Protein AF-A0A3N5HPF0-F1 (afdb_monomer_lite)

Structure (mmCIF, N/CA/C/O backbone):
data_AF-A0A3N5HPF0-F1
#
_entry.id   AF-A0A3N5HPF0-F1
#
loop_
_atom_site.group_PDB
_atom_site.id
_atom_site.type_symbol
_atom_site.label_atom_id
_atom_site.label_alt_id
_atom_site.label_comp_id
_atom_site.label_asym_id
_atom_site.label_entity_id
_atom_site.label_seq_id
_atom_site.pdbx_PDB_ins_code
_atom_site.Cartn_x
_atom_site.Cartn_y
_atom_site.Cartn_z
_atom_site.occupancy
_atom_site.B_iso_or_equiv
_atom_site.auth_seq_id
_atom_site.auth_comp_id
_atom_site.auth_asym_id
_atom_site.auth_atom_id
_atom_site.pdbx_PDB_model_num
ATOM 1 N N . MET A 1 1 ? 45.813 -15.224 -27.078 1.00 43.19 1 MET A N 1
ATOM 2 C CA . MET A 1 1 ? 44.608 -14.383 -27.233 1.00 43.19 1 MET A CA 1
ATOM 3 C C . MET A 1 1 ? 43.464 -15.334 -27.513 1.00 43.19 1 MET A C 1
ATOM 5 O O . MET A 1 1 ? 43.288 -15.748 -28.650 1.00 43.19 1 MET A O 1
ATOM 9 N N . GLU A 1 2 ? 42.802 -15.804 -26.459 1.00 42.19 2 GLU A N 1
ATOM 10 C CA . GLU A 1 2 ? 41.654 -16.699 -26.599 1.00 42.19 2 GLU A CA 1
ATOM 11 C C . GLU A 1 2 ? 40.428 -15.855 -26.936 1.00 42.19 2 GLU A C 1
ATOM 13 O O . GLU A 1 2 ? 40.070 -14.923 -26.217 1.00 42.19 2 GLU A O 1
ATOM 18 N N . ILE A 1 3 ? 39.847 -16.144 -28.094 1.00 49.62 3 ILE A N 1
ATOM 19 C CA . ILE A 1 3 ? 38.633 -15.517 -28.595 1.00 49.62 3 ILE A CA 1
ATOM 20 C C . ILE A 1 3 ? 37.489 -16.095 -27.762 1.00 49.62 3 ILE A C 1
ATOM 22 O O . ILE A 1 3 ? 37.136 -17.263 -27.923 1.00 49.62 3 ILE A O 1
ATOM 26 N N . HIS A 1 4 ? 36.936 -15.300 -26.843 1.00 49.38 4 HIS A N 1
ATOM 27 C CA . HIS A 1 4 ? 35.675 -15.633 -26.187 1.00 49.38 4 HIS A CA 1
ATOM 28 C C . HIS A 1 4 ? 34.595 -15.771 -27.262 1.00 49.38 4 HIS A C 1
ATOM 30 O O . HIS A 1 4 ? 34.206 -14.791 -27.896 1.00 49.38 4 HIS A O 1
ATOM 36 N N . GLN A 1 5 ? 34.141 -17.004 -27.486 1.00 47.69 5 GLN A N 1
ATOM 37 C CA . GLN A 1 5 ? 32.946 -17.262 -28.277 1.00 47.69 5 GLN A CA 1
ATOM 38 C C . GLN A 1 5 ? 31.744 -16.568 -27.613 1.00 47.69 5 GLN A C 1
ATOM 40 O O . GLN A 1 5 ? 31.655 -16.554 -26.379 1.00 47.69 5 GLN A O 1
ATOM 45 N N . PRO A 1 6 ? 30.826 -15.981 -28.399 1.00 50.91 6 PRO A N 1
ATOM 46 C CA . PRO A 1 6 ? 29.605 -15.405 -27.860 1.00 50.91 6 PRO A CA 1
ATOM 47 C C . PRO A 1 6 ? 28.782 -16.523 -27.213 1.00 50.91 6 PRO A C 1
ATOM 49 O O . PRO A 1 6 ? 28.506 -17.538 -27.849 1.00 50.91 6 PRO A O 1
ATOM 52 N N . LYS A 1 7 ? 28.415 -16.345 -25.937 1.00 53.12 7 LYS A N 1
ATOM 53 C CA . LYS A 1 7 ? 27.408 -17.183 -25.278 1.00 53.12 7 LYS A CA 1
ATOM 54 C C . LYS A 1 7 ? 26.161 -17.201 -26.162 1.00 53.12 7 LYS A C 1
ATOM 56 O O . LYS A 1 7 ? 25.615 -16.137 -26.449 1.00 53.12 7 LYS A O 1
ATOM 61 N N . GLU A 1 8 ? 25.741 -18.393 -26.576 1.00 49.00 8 GLU A N 1
ATOM 62 C CA . GLU A 1 8 ? 24.416 -18.630 -27.145 1.00 49.00 8 GLU A CA 1
ATOM 63 C C . GLU A 1 8 ? 23.370 -17.940 -26.258 1.00 49.00 8 GLU A C 1
ATOM 65 O O . GLU A 1 8 ? 23.391 -18.096 -25.031 1.00 49.00 8 GLU A O 1
ATOM 70 N N . LEU A 1 9 ? 22.492 -17.136 -26.869 1.00 50.75 9 LEU A N 1
ATOM 71 C CA . LEU A 1 9 ? 21.313 -16.609 -26.192 1.00 50.75 9 LEU A CA 1
ATOM 72 C C . LEU A 1 9 ? 20.486 -17.811 -25.727 1.00 50.75 9 LEU A C 1
ATOM 74 O O . LEU A 1 9 ? 19.841 -18.471 -26.537 1.00 50.75 9 LEU A O 1
ATOM 78 N N . GLN A 1 10 ? 20.524 -18.102 -24.428 1.00 52.28 10 GLN A N 1
ATOM 79 C CA . GLN A 1 10 ? 19.520 -18.952 -23.804 1.00 52.28 10 GLN A CA 1
ATOM 80 C C . GLN A 1 10 ? 18.159 -18.306 -24.062 1.00 52.28 10 GLN A C 1
ATOM 82 O O . GLN A 1 10 ? 17.967 -17.130 -23.740 1.00 52.28 10 GLN A O 1
ATOM 87 N N . GLU A 1 11 ? 17.242 -19.056 -24.678 1.00 54.91 11 GLU A N 1
ATOM 88 C CA . GLU A 1 11 ? 15.848 -18.640 -24.806 1.00 54.91 11 GLU A CA 1
ATOM 89 C C . GLU A 1 11 ? 15.331 -18.207 -23.425 1.00 54.91 11 GLU A C 1
ATOM 91 O O . GLU A 1 11 ? 15.650 -18.864 -22.426 1.00 54.91 11 GLU A O 1
ATOM 96 N N . PRO A 1 12 ? 14.584 -17.092 -23.328 1.00 54.34 12 PRO A N 1
ATOM 97 C CA . PRO A 1 12 ? 14.079 -16.625 -22.050 1.00 54.34 12 PRO A CA 1
ATOM 98 C C . PRO A 1 12 ? 13.242 -17.737 -21.425 1.00 54.34 12 PRO A C 1
ATOM 100 O O . PRO A 1 12 ? 12.266 -18.206 -22.007 1.00 54.34 12 PRO A O 1
ATOM 103 N N . ASP A 1 13 ? 13.682 -18.158 -20.244 1.00 61.75 13 ASP A N 1
ATOM 104 C CA . ASP A 1 13 ? 13.203 -19.298 -19.474 1.00 61.75 13 ASP A CA 1
ATOM 105 C C . ASP A 1 13 ? 11.675 -19.217 -19.280 1.00 61.75 13 ASP A C 1
ATOM 107 O O . ASP A 1 13 ? 11.166 -18.540 -18.378 1.00 61.75 13 ASP A O 1
ATOM 111 N N . SER A 1 14 ? 10.924 -19.826 -20.207 1.00 66.50 14 SER A N 1
ATOM 112 C CA . SER A 1 14 ? 9.468 -19.649 -20.337 1.00 66.50 14 SER A CA 1
ATOM 113 C C . SER A 1 14 ? 8.704 -20.077 -19.079 1.00 66.50 14 SER A C 1
ATOM 115 O O . SER A 1 14 ? 7.623 -19.555 -18.784 1.00 66.50 14 SER A O 1
ATOM 117 N N . ASP A 1 15 ? 9.312 -20.956 -18.285 1.00 75.56 15 ASP A N 1
ATOM 118 C CA . ASP A 1 15 ? 8.788 -21.435 -17.014 1.00 75.56 15 ASP A CA 1
ATOM 119 C C . ASP A 1 15 ? 8.863 -20.365 -15.911 1.00 75.56 15 ASP A C 1
ATOM 121 O O . ASP A 1 15 ? 7.925 -20.232 -15.121 1.00 75.56 15 ASP A O 1
ATOM 125 N N . ASN A 1 16 ? 9.888 -19.503 -15.908 1.00 78.00 16 ASN A N 1
ATOM 126 C CA . ASN A 1 16 ? 9.996 -18.400 -14.943 1.00 78.00 16 ASN A CA 1
ATOM 127 C C . ASN A 1 16 ? 8.968 -17.296 -15.197 1.00 78.00 16 ASN A C 1
ATOM 129 O O . ASN A 1 16 ? 8.531 -16.619 -14.263 1.00 78.00 16 ASN A O 1
ATOM 133 N N . LYS A 1 17 ? 8.584 -17.076 -16.458 1.00 80.00 17 LYS A N 1
ATOM 134 C CA . LYS A 1 17 ? 7.505 -16.140 -16.796 1.00 80.00 17 LYS A CA 1
ATOM 135 C C . LYS A 1 17 ? 6.162 -16.669 -16.290 1.00 80.00 17 LYS A C 1
ATOM 137 O O . LYS A 1 17 ? 5.509 -16.015 -15.484 1.00 80.00 17 LYS A O 1
ATOM 142 N N . ARG A 1 18 ? 5.841 -17.923 -16.627 1.00 83.00 18 ARG A N 1
ATOM 143 C CA . ARG A 1 18 ? 4.626 -18.610 -16.155 1.00 83.00 18 ARG A CA 1
ATOM 144 C C . ARG A 1 18 ? 4.513 -18.642 -14.632 1.00 83.00 18 ARG A C 1
ATOM 146 O O . ARG A 1 18 ? 3.421 -18.465 -14.100 1.00 83.00 18 ARG A O 1
ATOM 153 N N . GLY A 1 19 ? 5.625 -18.857 -13.926 1.00 85.38 19 GLY A N 1
ATOM 154 C CA . GLY A 1 19 ? 5.653 -18.838 -12.462 1.00 85.38 19 GLY A CA 1
ATOM 155 C C . GLY A 1 19 ? 5.288 -17.472 -11.871 1.00 85.38 19 GLY A C 1
ATOM 156 O O . GLY A 1 19 ? 4.516 -17.403 -10.913 1.00 85.38 19 GLY A O 1
ATOM 157 N N . ARG A 1 20 ? 5.791 -16.382 -12.464 1.00 84.38 20 ARG A N 1
ATOM 158 C CA . ARG A 1 20 ? 5.486 -15.005 -12.041 1.00 84.38 20 ARG A CA 1
ATOM 159 C C . ARG A 1 20 ? 4.037 -14.625 -12.337 1.00 84.38 20 ARG A C 1
ATOM 161 O O . ARG A 1 20 ? 3.345 -14.182 -11.422 1.00 84.38 20 ARG A O 1
ATOM 168 N N . ASP A 1 21 ? 3.565 -14.900 -13.552 1.00 86.62 21 ASP A N 1
ATOM 169 C CA . ASP A 1 21 ? 2.166 -14.704 -13.959 1.00 86.62 21 ASP A CA 1
ATOM 170 C C . ASP A 1 21 ? 1.199 -15.422 -13.009 1.00 86.62 21 ASP A C 1
ATOM 172 O O . ASP A 1 21 ? 0.196 -14.867 -12.547 1.00 86.62 21 ASP A O 1
ATOM 176 N N . LEU A 1 22 ? 1.522 -16.676 -12.672 1.00 90.62 22 LEU A N 1
ATOM 177 C CA . LEU A 1 22 ? 0.742 -17.473 -11.737 1.00 90.62 22 LEU A CA 1
ATOM 178 C C . LEU A 1 22 ? 0.714 -16.829 -10.349 1.00 90.62 22 LEU A C 1
ATOM 180 O O . LEU A 1 22 ? -0.363 -16.724 -9.759 1.00 90.62 22 LEU A O 1
ATOM 184 N N . PHE A 1 23 ? 1.867 -16.395 -9.835 1.00 91.19 23 PHE A N 1
ATOM 185 C CA . PHE A 1 23 ? 1.972 -15.765 -8.522 1.00 91.19 23 PHE A CA 1
ATOM 186 C C . PHE A 1 23 ? 1.137 -14.484 -8.442 1.00 91.19 23 PHE A C 1
ATOM 188 O O . PHE A 1 23 ? 0.269 -14.373 -7.574 1.00 91.19 23 PHE A O 1
ATOM 195 N N . VAL A 1 24 ? 1.323 -13.558 -9.387 1.00 93.69 24 VAL A N 1
ATOM 196 C CA . VAL A 1 24 ? 0.566 -12.298 -9.433 1.00 93.69 24 VAL A CA 1
ATOM 197 C C . VAL A 1 24 ? -0.931 -12.575 -9.573 1.00 93.69 24 VAL A C 1
ATOM 199 O O . VAL A 1 24 ? -1.747 -12.013 -8.841 1.00 93.69 24 VAL A O 1
ATOM 202 N N . GLY A 1 25 ? -1.307 -13.523 -10.437 1.00 94.56 25 GLY A N 1
ATOM 203 C CA . GLY A 1 25 ? -2.697 -13.934 -10.605 1.00 94.56 25 GLY A CA 1
ATOM 204 C C . GLY A 1 25 ? -3.323 -14.520 -9.335 1.00 94.56 25 GLY A C 1
ATOM 205 O O . GLY A 1 25 ? -4.495 -14.261 -9.058 1.00 94.56 25 GLY A O 1
ATOM 206 N N . ILE A 1 26 ? -2.575 -15.302 -8.548 1.00 96.06 26 ILE A N 1
ATOM 207 C CA . ILE A 1 26 ? -3.047 -15.830 -7.258 1.00 96.06 26 ILE A CA 1
ATOM 208 C C . ILE A 1 26 ? -3.264 -14.689 -6.265 1.00 96.06 26 ILE A C 1
ATOM 210 O O . ILE A 1 26 ? -4.322 -14.651 -5.638 1.00 96.06 26 ILE A O 1
ATOM 214 N N . VAL A 1 27 ? -2.315 -13.757 -6.155 1.00 95.75 27 VAL A N 1
ATOM 215 C CA . VAL A 1 27 ? -2.398 -12.621 -5.223 1.00 95.75 27 VAL A CA 1
ATOM 216 C C . VAL A 1 27 ? -3.622 -11.756 -5.520 1.00 95.75 27 VAL A C 1
ATOM 218 O O . VAL A 1 27 ? -4.415 -11.502 -4.615 1.00 95.75 27 VAL A O 1
ATOM 221 N N . ILE A 1 28 ? -3.843 -11.386 -6.787 1.00 97.38 28 ILE A N 1
ATOM 222 C CA . ILE A 1 28 ? -5.013 -10.587 -7.191 1.00 97.38 28 ILE A CA 1
ATOM 223 C C . ILE A 1 28 ? -6.312 -11.319 -6.847 1.00 97.38 28 ILE A C 1
ATOM 225 O O . ILE A 1 28 ? -7.206 -10.749 -6.222 1.00 97.38 28 ILE A O 1
ATOM 229 N N . ARG A 1 29 ? -6.426 -12.602 -7.221 1.00 97.69 29 ARG A N 1
ATOM 230 C CA . ARG A 1 29 ? -7.636 -13.390 -6.938 1.00 97.69 29 ARG A CA 1
ATOM 231 C C . ARG A 1 29 ? -7.893 -13.523 -5.442 1.00 97.69 29 ARG A C 1
ATOM 233 O O . ARG A 1 29 ? -9.044 -13.400 -5.024 1.00 97.69 29 ARG A O 1
ATOM 240 N N . ALA A 1 30 ? -6.853 -13.773 -4.651 1.00 97.31 30 ALA A N 1
ATOM 241 C CA . ALA A 1 30 ? -6.961 -13.889 -3.204 1.00 97.31 30 ALA A CA 1
ATOM 242 C C . ALA A 1 30 ? -7.421 -12.565 -2.585 1.00 97.31 30 ALA A C 1
ATOM 244 O O . ALA A 1 30 ? -8.409 -12.561 -1.854 1.00 97.31 30 ALA A O 1
ATOM 245 N N . ALA A 1 31 ? -6.784 -11.447 -2.942 1.00 97.31 31 ALA A N 1
ATOM 246 C CA . ALA A 1 31 ? -7.127 -10.135 -2.407 1.00 97.31 31 ALA A CA 1
ATOM 247 C C . ALA A 1 31 ? -8.572 -9.732 -2.742 1.00 97.31 31 ALA A C 1
ATOM 249 O O . ALA A 1 31 ? -9.336 -9.394 -1.840 1.00 97.31 31 ALA A O 1
ATOM 250 N N . VAL A 1 32 ? -8.997 -9.888 -4.002 1.00 97.44 32 VAL A N 1
ATOM 251 C CA . VAL A 1 32 ? -10.383 -9.608 -4.426 1.00 97.44 32 VAL A CA 1
ATOM 252 C C . VAL A 1 32 ? -11.390 -10.516 -3.715 1.00 97.44 32 VAL A C 1
ATOM 254 O O . VAL A 1 32 ? -12.483 -10.080 -3.354 1.00 97.44 32 VAL A O 1
ATOM 257 N N . THR A 1 33 ? -11.055 -11.792 -3.514 1.00 98.00 33 THR A N 1
ATOM 258 C CA . THR A 1 33 ? -11.943 -12.731 -2.808 1.00 98.00 33 THR A CA 1
ATOM 259 C C . THR A 1 33 ? -12.089 -12.350 -1.337 1.00 98.00 33 THR A C 1
ATOM 261 O O . THR A 1 33 ? -13.201 -12.377 -0.814 1.00 98.00 33 THR A O 1
ATOM 264 N N . LEU A 1 34 ? -10.993 -11.953 -0.685 1.00 97.50 34 LEU A N 1
ATOM 265 C CA . LEU A 1 34 ? -11.006 -11.487 0.699 1.00 97.50 34 LEU A CA 1
ATOM 266 C C . LEU A 1 34 ? -11.771 -10.168 0.847 1.00 97.50 34 LEU A C 1
ATOM 268 O O . LEU A 1 34 ? -12.594 -10.068 1.750 1.00 97.50 34 LEU A O 1
ATOM 272 N N . GLN A 1 35 ? -11.590 -9.204 -0.062 1.00 97.06 35 GLN A N 1
ATOM 273 C CA . GLN A 1 35 ? -12.351 -7.947 -0.051 1.00 97.06 35 GLN A CA 1
ATOM 274 C C . GLN A 1 35 ? -13.858 -8.202 -0.138 1.00 97.06 35 GLN A C 1
ATOM 276 O O . GLN A 1 35 ? -14.620 -7.638 0.638 1.00 97.06 35 GLN A O 1
ATOM 281 N N . LYS A 1 36 ? -14.292 -9.118 -1.015 1.00 96.88 36 LYS A N 1
ATOM 282 C CA . LYS A 1 36 ? -15.709 -9.509 -1.140 1.00 96.88 36 LYS A CA 1
ATOM 283 C C . LYS A 1 36 ? -16.283 -10.179 0.110 1.00 96.88 36 LYS A C 1
ATOM 285 O O . LYS A 1 36 ? -17.500 -10.214 0.262 1.00 96.88 36 LYS A O 1
ATOM 290 N N . ALA A 1 37 ? -15.435 -10.756 0.959 1.00 97.38 37 ALA A N 1
ATOM 291 C CA . ALA A 1 37 ? -15.853 -11.376 2.211 1.00 97.38 37 ALA A CA 1
ATOM 292 C C . ALA A 1 37 ? -15.981 -10.363 3.362 1.00 97.38 37 ALA A C 1
ATOM 294 O O . ALA A 1 37 ? -16.583 -10.689 4.387 1.00 97.38 37 ALA A O 1
ATOM 295 N N . LEU A 1 38 ? -15.423 -9.157 3.217 1.00 96.56 38 LEU A N 1
ATOM 296 C CA . LEU A 1 38 ? -15.531 -8.102 4.220 1.00 96.56 38 LEU A CA 1
ATOM 297 C C . LEU A 1 38 ? -16.900 -7.403 4.127 1.00 96.56 38 LEU A C 1
ATOM 299 O O . LEU A 1 38 ? -17.437 -7.237 3.033 1.00 96.56 38 LEU A O 1
ATOM 303 N N . PRO A 1 39 ? -17.472 -6.946 5.256 1.00 95.31 39 PRO A N 1
ATOM 304 C CA . PRO A 1 39 ? -18.755 -6.241 5.291 1.00 95.31 39 PRO A CA 1
ATOM 305 C C . PRO A 1 39 ? -18.639 -4.767 4.851 1.00 95.31 39 PRO A C 1
ATOM 307 O O . PRO A 1 39 ? -19.291 -3.902 5.425 1.00 95.31 39 PRO A O 1
ATOM 310 N N . ILE A 1 40 ? -17.803 -4.469 3.856 1.00 95.31 40 ILE A N 1
ATOM 311 C CA . ILE A 1 40 ? -17.538 -3.122 3.339 1.00 95.31 40 ILE A CA 1
ATOM 312 C C . ILE A 1 40 ? -17.528 -3.158 1.808 1.00 95.31 40 ILE A C 1
ATOM 314 O O . ILE A 1 40 ? -17.156 -4.162 1.202 1.00 95.31 40 ILE A O 1
ATOM 318 N N . ASN A 1 41 ? -17.971 -2.075 1.178 1.00 94.25 41 ASN A N 1
ATOM 319 C CA . ASN A 1 41 ? -17.938 -1.917 -0.274 1.00 94.25 41 ASN A CA 1
ATOM 320 C C . ASN A 1 41 ? -17.100 -0.691 -0.659 1.00 94.25 41 ASN A C 1
ATOM 322 O O . ASN A 1 41 ? -16.823 0.165 0.177 1.00 94.25 41 ASN A O 1
ATOM 326 N N . GLU A 1 42 ? -16.726 -0.599 -1.933 1.00 94.44 42 GLU A N 1
ATOM 327 C CA . GLU A 1 42 ? -15.890 0.494 -2.447 1.00 94.44 42 GLU A CA 1
ATOM 328 C C . GLU A 1 42 ? -16.488 1.879 -2.151 1.00 94.44 42 GLU A C 1
ATOM 330 O O . GLU A 1 42 ? -15.799 2.782 -1.688 1.00 94.44 42 GLU A O 1
ATOM 335 N N . GLU A 1 43 ? -17.800 2.039 -2.342 1.00 93.31 43 GLU A N 1
ATOM 336 C CA . GLU A 1 43 ? -18.487 3.311 -2.101 1.00 93.31 43 GLU A CA 1
ATOM 337 C C . GLU A 1 43 ? -18.415 3.746 -0.628 1.00 93.31 43 GLU A C 1
ATOM 339 O O . GLU A 1 43 ? -18.175 4.918 -0.336 1.00 93.31 43 GLU A O 1
ATOM 344 N N . THR A 1 44 ? -18.590 2.811 0.313 1.00 91.25 44 THR A N 1
ATOM 345 C CA . THR A 1 44 ? -18.472 3.103 1.752 1.00 91.25 44 THR A CA 1
ATOM 346 C C . THR A 1 44 ? -17.032 3.326 2.178 1.00 91.25 44 THR A C 1
ATOM 348 O O . THR A 1 44 ? -16.798 4.193 3.017 1.00 91.25 44 THR A O 1
ATOM 351 N N . PHE A 1 45 ? -16.080 2.601 1.589 1.00 93.25 45 PHE A N 1
ATOM 352 C CA . PHE A 1 45 ? -14.656 2.793 1.849 1.00 93.25 45 PHE A CA 1
ATOM 353 C C . PHE A 1 45 ? -14.184 4.194 1.436 1.00 93.25 45 PHE A C 1
ATOM 355 O O . PHE A 1 45 ? -13.483 4.852 2.196 1.00 93.25 45 PHE A O 1
ATOM 362 N N . LEU A 1 46 ? -14.624 4.691 0.276 1.00 91.50 46 LEU A N 1
ATOM 363 C CA . LEU A 1 46 ? -14.264 6.029 -0.209 1.00 91.50 46 LEU A CA 1
ATOM 364 C C . LEU A 1 46 ? -15.042 7.160 0.483 1.00 91.50 46 LEU A C 1
ATOM 366 O O . LEU A 1 46 ? -14.554 8.286 0.572 1.00 91.50 46 LEU A O 1
ATOM 370 N N . GLY A 1 47 ? -16.271 6.887 0.930 1.00 85.50 47 GLY A N 1
ATOM 371 C CA . GLY A 1 47 ? -17.181 7.907 1.455 1.00 85.50 47 GLY A CA 1
ATOM 372 C C . GLY A 1 47 ? -17.049 8.206 2.950 1.00 85.50 47 GLY A C 1
ATOM 373 O O . GLY A 1 47 ? -17.546 9.239 3.400 1.00 85.50 47 GLY A O 1
ATOM 374 N N . VAL A 1 48 ? -16.426 7.324 3.737 1.00 85.62 48 VAL A N 1
ATOM 375 C CA . VAL A 1 48 ? -16.399 7.421 5.206 1.00 85.62 48 VAL A CA 1
ATOM 376 C C . VAL A 1 48 ? -14.965 7.319 5.717 1.00 85.62 48 VAL A C 1
ATOM 378 O O . VAL A 1 48 ? -14.232 6.421 5.327 1.00 85.62 48 VAL A O 1
ATOM 381 N N . SER A 1 49 ? -14.573 8.206 6.640 1.00 81.44 49 SER A N 1
ATOM 382 C CA . SER A 1 49 ? -13.291 8.069 7.348 1.00 81.44 49 SER A CA 1
ATOM 383 C C . SER A 1 49 ? -13.245 6.745 8.112 1.00 81.44 49 SER A C 1
ATOM 385 O O . SER A 1 49 ? -14.193 6.409 8.824 1.00 81.44 49 SER A O 1
ATOM 387 N N . GLY A 1 50 ? -12.118 6.034 8.050 1.00 76.88 50 GLY A N 1
ATOM 388 C CA . GLY A 1 50 ? -11.943 4.760 8.752 1.00 76.88 50 GLY A CA 1
ATOM 389 C C . GLY A 1 50 ? -12.209 4.819 10.259 1.00 76.88 50 GLY A C 1
ATOM 390 O O . GLY A 1 50 ? -12.734 3.862 10.834 1.00 76.88 50 GLY A O 1
ATOM 391 N N . SER A 1 51 ? -11.930 5.964 10.892 1.00 77.12 51 SER A N 1
ATOM 392 C CA . SER A 1 51 ? -12.223 6.212 12.311 1.00 77.12 51 SER A CA 1
ATOM 393 C C . SER A 1 51 ? -13.726 6.299 12.617 1.00 77.12 51 SER A C 1
ATOM 395 O O . SER A 1 51 ? -14.154 5.937 13.713 1.00 77.12 51 SER A O 1
ATOM 397 N N . GLY A 1 52 ? -14.530 6.745 11.648 1.00 80.06 52 GLY A N 1
ATOM 398 C CA . GLY A 1 52 ? -15.982 6.898 11.759 1.00 80.06 52 GLY A CA 1
ATOM 399 C C . GLY A 1 52 ? -16.778 5.666 11.325 1.00 80.06 52 GLY A C 1
ATOM 400 O O . GLY A 1 52 ? -18.000 5.642 11.481 1.00 80.06 52 GLY A O 1
ATOM 401 N N . TYR A 1 53 ? -16.117 4.642 10.780 1.00 88.69 53 TYR A N 1
ATOM 402 C CA . TYR A 1 53 ? -16.786 3.433 10.315 1.00 88.69 53 TYR A CA 1
ATOM 403 C C . TYR A 1 53 ? -17.151 2.493 11.479 1.00 88.69 53 TYR A C 1
ATOM 405 O O . TYR A 1 53 ? -16.421 2.368 12.465 1.00 88.69 53 TYR A O 1
ATOM 413 N N . TYR A 1 54 ? -18.299 1.813 11.374 1.00 89.38 54 TYR A N 1
ATOM 414 C CA . TYR A 1 54 ? -18.786 0.931 12.440 1.00 89.38 54 TYR A CA 1
ATOM 415 C C . TYR A 1 54 ? -17.834 -0.250 12.688 1.00 89.38 54 TYR A C 1
ATOM 417 O O . TYR A 1 54 ? -17.513 -0.536 13.841 1.00 89.38 54 TYR A O 1
ATOM 425 N N . ASP A 1 55 ? -17.340 -0.886 11.623 1.00 94.25 55 ASP A N 1
ATOM 426 C CA . ASP A 1 55 ? -16.372 -1.989 11.685 1.00 94.25 55 ASP A CA 1
ATOM 427 C C . ASP A 1 55 ? -14.990 -1.528 11.199 1.00 94.25 55 ASP A C 1
ATOM 429 O O . ASP A 1 55 ? -14.570 -1.773 10.066 1.00 94.25 55 ASP A O 1
ATOM 433 N N . SER A 1 56 ? -14.285 -0.793 12.055 1.00 94.50 56 SER A N 1
ATOM 434 C CA . SER A 1 56 ? -12.979 -0.208 11.736 1.00 94.50 56 SER A CA 1
ATOM 435 C C . SER A 1 56 ? -11.913 -1.258 11.423 1.00 94.50 56 SER A C 1
ATOM 437 O O . SER A 1 56 ? -10.995 -0.982 10.655 1.00 94.50 56 SER A O 1
ATOM 439 N N . ARG A 1 57 ? -12.057 -2.483 11.945 1.00 95.44 57 ARG A N 1
ATOM 440 C CA . ARG A 1 57 ? -11.225 -3.622 11.543 1.00 95.44 57 ARG A CA 1
ATOM 441 C C . ARG A 1 57 ? -11.442 -3.981 10.076 1.00 95.44 57 ARG A C 1
ATOM 443 O O . ARG A 1 57 ? -10.466 -4.124 9.344 1.00 95.44 57 ARG A O 1
ATOM 450 N N . ALA A 1 58 ? -12.693 -4.150 9.643 1.00 96.12 58 ALA A N 1
ATOM 451 C CA . ALA A 1 58 ? -12.993 -4.444 8.243 1.00 96.12 58 ALA A CA 1
ATOM 452 C C . ALA A 1 58 ? -12.499 -3.324 7.319 1.00 96.12 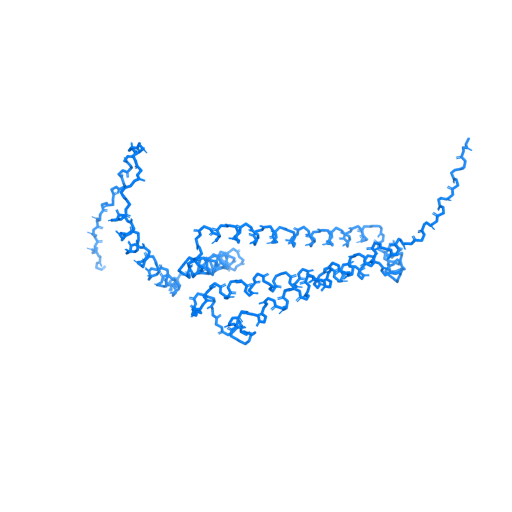58 ALA A C 1
ATOM 454 O O . ALA A 1 58 ? -11.926 -3.616 6.272 1.00 96.12 58 ALA A O 1
ATOM 455 N N . TYR A 1 59 ? -12.646 -2.065 7.741 1.00 96.56 59 TYR A N 1
ATOM 456 C CA . TYR A 1 59 ? -12.115 -0.911 7.016 1.00 96.56 59 TYR A CA 1
ATOM 457 C C . TYR A 1 59 ? -10.588 -0.980 6.857 1.00 96.56 59 TYR A C 1
ATOM 459 O O . TYR A 1 59 ? -10.076 -0.862 5.745 1.00 96.56 59 TYR A O 1
ATOM 467 N N . TYR A 1 60 ? -9.857 -1.221 7.952 1.00 96.69 60 TYR A N 1
ATOM 468 C CA . TYR A 1 60 ? -8.399 -1.348 7.917 1.00 96.69 60 TYR A CA 1
ATOM 469 C C . TYR A 1 60 ? -7.953 -2.495 6.998 1.00 96.69 60 TYR A C 1
ATOM 471 O O 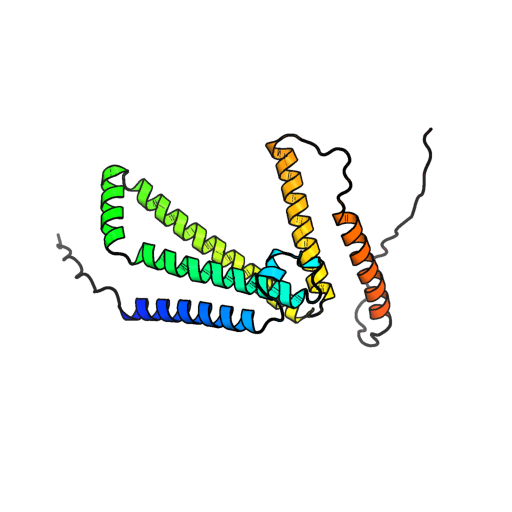. TYR A 1 60 ? -7.122 -2.294 6.115 1.00 96.69 60 TYR A O 1
ATOM 479 N N . LEU A 1 61 ? -8.555 -3.681 7.144 1.00 97.12 61 LEU A N 1
ATOM 480 C CA . LEU A 1 61 ? -8.235 -4.839 6.306 1.00 97.12 61 LEU A CA 1
ATOM 481 C C . LEU A 1 61 ? -8.539 -4.593 4.826 1.00 97.12 61 LEU A C 1
ATOM 483 O O . LEU A 1 61 ? -7.782 -5.047 3.972 1.00 97.12 61 LEU A O 1
ATOM 487 N N . TYR A 1 62 ? -9.609 -3.864 4.507 1.00 97.56 62 TYR A N 1
ATOM 488 C CA . TYR A 1 62 ? -9.901 -3.480 3.129 1.00 97.56 62 TYR A CA 1
ATOM 489 C C . TYR A 1 62 ? -8.782 -2.614 2.541 1.00 97.56 62 TYR A C 1
ATOM 491 O O . TYR A 1 62 ? -8.313 -2.900 1.440 1.00 97.56 62 TYR A O 1
ATOM 499 N N . GLY A 1 63 ? -8.296 -1.629 3.307 1.00 96.50 63 GLY A N 1
ATOM 500 C CA . GLY A 1 63 ? -7.154 -0.795 2.926 1.00 96.50 63 GLY A CA 1
ATOM 501 C C . GLY A 1 63 ? -5.863 -1.597 2.730 1.00 96.50 63 GLY A C 1
ATOM 502 O O . GLY A 1 63 ? -5.169 -1.407 1.736 1.00 96.50 63 GLY A O 1
ATOM 503 N N . VAL A 1 64 ? -5.574 -2.561 3.612 1.00 97.56 64 VAL A N 1
ATOM 504 C CA . VAL A 1 64 ? -4.431 -3.481 3.446 1.00 97.56 64 VAL A CA 1
ATOM 505 C C . VAL A 1 64 ? -4.537 -4.258 2.128 1.00 97.56 64 VAL A C 1
ATOM 507 O O . VAL A 1 64 ? -3.559 -4.375 1.391 1.00 97.56 64 VAL A O 1
ATOM 510 N N . LEU A 1 65 ? -5.722 -4.787 1.809 1.00 98.12 65 LEU A N 1
ATOM 511 C CA . LEU A 1 65 ? -5.947 -5.541 0.572 1.00 98.12 65 LEU A CA 1
ATOM 512 C C . LEU A 1 65 ? -5.829 -4.657 -0.678 1.00 98.12 65 LEU A C 1
ATOM 514 O O . LEU A 1 65 ? -5.338 -5.132 -1.702 1.00 98.12 65 LEU A O 1
ATOM 518 N N . ASP A 1 66 ? -6.221 -3.385 -0.591 1.00 97.38 66 ASP A N 1
ATOM 519 C CA . ASP A 1 66 ? -6.036 -2.409 -1.668 1.00 97.38 66 ASP A CA 1
ATOM 520 C C . ASP A 1 66 ? -4.543 -2.147 -1.942 1.00 97.38 66 ASP A C 1
ATOM 522 O O . ASP A 1 66 ? -4.103 -2.134 -3.090 1.00 97.38 66 ASP A O 1
ATOM 526 N N . GLU A 1 67 ? -3.713 -2.062 -0.900 1.00 97.75 67 GLU A N 1
ATOM 527 C CA . GLU A 1 67 ? -2.256 -1.952 -1.056 1.00 97.75 67 GLU A CA 1
ATOM 528 C C . GLU A 1 67 ? -1.613 -3.201 -1.672 1.00 97.75 67 GLU A C 1
ATOM 530 O O . GLU A 1 67 ? -0.720 -3.099 -2.519 1.00 97.75 67 GLU A O 1
ATOM 535 N N . VAL A 1 68 ? -2.113 -4.390 -1.328 1.00 97.62 68 VAL A N 1
ATOM 536 C CA . VAL A 1 68 ? -1.693 -5.641 -1.978 1.00 97.62 68 VAL A CA 1
ATOM 537 C C . VAL A 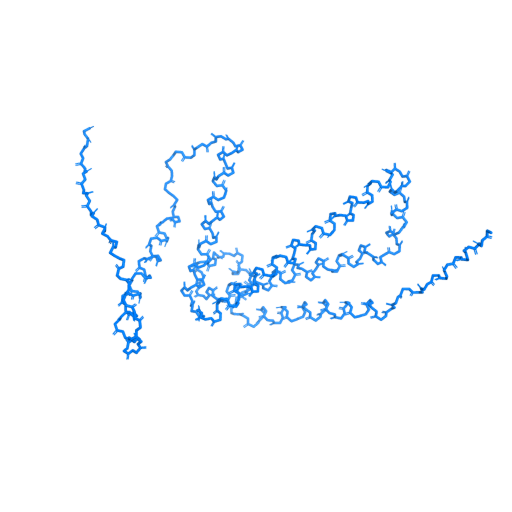1 68 ? -2.069 -5.643 -3.465 1.00 97.62 68 VAL A C 1
ATOM 539 O O . VAL A 1 68 ? -1.267 -6.066 -4.301 1.00 97.62 68 VAL A O 1
ATOM 542 N N . LEU A 1 69 ? -3.255 -5.141 -3.826 1.00 97.31 69 LEU A N 1
ATOM 543 C CA . LEU A 1 69 ? -3.683 -5.015 -5.224 1.00 97.31 69 LEU A CA 1
ATOM 544 C C . LEU A 1 69 ? -2.871 -3.969 -5.998 1.00 97.31 69 LEU A C 1
ATOM 546 O O . LEU A 1 69 ? -2.495 -4.223 -7.147 1.00 97.31 69 LEU A O 1
ATOM 550 N N . LYS A 1 70 ? -2.538 -2.829 -5.383 1.00 97.00 70 LYS A N 1
ATOM 551 C CA . LYS A 1 70 ? -1.630 -1.824 -5.964 1.00 97.00 70 LYS A CA 1
ATOM 552 C C . LYS A 1 70 ? -0.266 -2.426 -6.283 1.00 97.00 70 LYS A C 1
ATOM 554 O O . LYS A 1 70 ? 0.239 -2.229 -7.385 1.00 97.00 70 LYS A O 1
ATOM 559 N N . LEU A 1 71 ? 0.305 -3.227 -5.381 1.00 96.50 71 LEU A N 1
ATOM 560 C CA . LEU A 1 71 ? 1.550 -3.930 -5.686 1.00 96.50 71 LEU A CA 1
ATOM 561 C C . LEU A 1 71 ? 1.366 -4.948 -6.812 1.00 96.50 71 LEU A C 1
ATOM 563 O O . LEU A 1 71 ? 2.171 -4.987 -7.736 1.00 96.50 71 LEU A O 1
ATOM 567 N N . ALA A 1 72 ? 0.323 -5.775 -6.760 1.00 95.94 72 ALA A N 1
ATOM 568 C CA . ALA A 1 72 ? 0.119 -6.799 -7.778 1.00 95.94 72 ALA A CA 1
ATOM 569 C C . ALA A 1 72 ? -0.038 -6.187 -9.183 1.00 95.94 72 ALA A C 1
ATOM 571 O O . ALA A 1 72 ? 0.535 -6.688 -10.149 1.00 95.94 72 ALA A O 1
ATOM 572 N N . THR A 1 73 ? -0.749 -5.064 -9.297 1.00 95.12 73 THR A N 1
ATOM 573 C CA . THR A 1 73 ? -0.861 -4.312 -10.556 1.00 95.12 73 THR A CA 1
ATOM 574 C C . THR A 1 73 ? 0.455 -3.645 -10.962 1.00 95.12 73 THR A C 1
ATOM 576 O O . THR A 1 73 ? 0.802 -3.670 -12.145 1.00 95.12 73 THR A O 1
ATOM 579 N N . ALA A 1 74 ? 1.240 -3.128 -10.011 1.00 94.94 74 ALA A N 1
ATOM 580 C CA . ALA A 1 74 ? 2.586 -2.627 -10.283 1.00 94.94 74 ALA A CA 1
ATOM 581 C C . ALA A 1 74 ? 3.512 -3.736 -10.811 1.00 94.94 74 ALA A C 1
ATOM 583 O O . ALA A 1 74 ? 4.222 -3.517 -11.789 1.00 94.94 74 ALA A O 1
ATOM 584 N N . MET A 1 75 ? 3.437 -4.951 -10.259 1.00 93.31 75 MET A N 1
ATOM 585 C CA . MET A 1 75 ? 4.213 -6.105 -10.723 1.00 93.31 75 MET A CA 1
ATOM 586 C C . MET A 1 75 ? 3.897 -6.484 -12.173 1.00 93.31 75 MET A C 1
ATOM 588 O O . MET A 1 75 ? 4.831 -6.754 -12.925 1.00 93.31 75 MET A O 1
ATOM 592 N N . LEU A 1 76 ? 2.624 -6.442 -12.592 1.00 92.00 76 LEU A N 1
ATOM 593 C CA . LEU A 1 76 ? 2.251 -6.646 -14.002 1.00 92.00 76 LEU A CA 1
ATOM 594 C C . LEU A 1 76 ? 2.914 -5.604 -14.912 1.00 92.00 76 LEU A C 1
ATOM 596 O O . LEU A 1 76 ? 3.421 -5.930 -15.984 1.00 92.00 76 LEU A O 1
ATOM 600 N N . ARG A 1 77 ? 2.951 -4.341 -14.472 1.00 91.50 77 ARG A N 1
ATOM 601 C CA . ARG A 1 77 ? 3.610 -3.264 -15.218 1.00 91.50 77 ARG A CA 1
ATOM 602 C C . ARG A 1 77 ? 5.126 -3.447 -15.264 1.00 91.50 77 ARG A C 1
ATOM 604 O O . ARG A 1 77 ? 5.723 -3.237 -16.315 1.00 91.50 77 ARG A O 1
ATOM 611 N N . TRP A 1 78 ? 5.752 -3.833 -14.155 1.00 91.75 78 TRP A N 1
ATOM 612 C CA . TRP A 1 78 ? 7.189 -4.107 -14.101 1.00 91.75 78 TRP A CA 1
ATOM 613 C C . TRP A 1 78 ? 7.567 -5.285 -14.989 1.00 91.75 78 TRP A C 1
ATOM 615 O O . TRP A 1 78 ? 8.605 -5.250 -15.641 1.00 91.75 78 TRP A O 1
ATOM 625 N N . GLU A 1 79 ? 6.729 -6.318 -15.044 1.00 88.12 79 GLU A N 1
ATOM 626 C CA . GLU A 1 79 ? 6.941 -7.438 -15.949 1.00 88.12 79 GLU A CA 1
ATOM 627 C C . GLU A 1 79 ? 6.870 -6.998 -17.408 1.00 88.12 79 GLU A C 1
ATOM 629 O O . GLU A 1 79 ? 7.770 -7.348 -18.170 1.00 88.12 79 GLU A O 1
ATOM 634 N N . GLY A 1 80 ? 5.852 -6.213 -17.776 1.00 85.25 80 GLY A N 1
ATOM 635 C CA . GLY A 1 80 ? 5.762 -5.611 -19.104 1.00 85.25 80 GLY A CA 1
ATOM 636 C C . GLY A 1 80 ? 7.006 -4.784 -19.421 1.00 85.25 80 GLY A C 1
ATOM 637 O O . GLY A 1 80 ? 7.596 -4.936 -20.480 1.00 85.25 80 GLY A O 1
ATOM 638 N N . PHE A 1 81 ? 7.491 -3.995 -18.463 1.00 85.81 81 PHE A N 1
ATOM 639 C CA . PHE A 1 81 ? 8.719 -3.228 -18.644 1.00 85.81 81 PHE A CA 1
ATOM 640 C C . PHE A 1 81 ? 9.950 -4.124 -18.889 1.00 85.81 81 PHE A C 1
ATOM 642 O O . PHE A 1 81 ? 10.711 -3.888 -19.819 1.00 85.81 81 PHE A O 1
ATOM 649 N N . LEU A 1 82 ? 10.131 -5.177 -18.087 1.00 82.94 82 LEU A N 1
ATOM 650 C CA . LEU A 1 82 ? 11.332 -6.022 -18.109 1.00 82.94 82 LEU A CA 1
ATOM 651 C C . LEU A 1 82 ? 11.325 -7.129 -19.175 1.00 82.94 82 LEU A C 1
ATOM 653 O O . LEU A 1 82 ? 12.383 -7.682 -19.470 1.00 82.94 82 LEU A O 1
ATOM 657 N N . SER A 1 83 ? 10.153 -7.521 -19.679 1.00 80.50 83 SER A N 1
ATOM 658 C CA . SER A 1 83 ? 9.993 -8.714 -20.528 1.00 80.50 83 SER A CA 1
ATOM 659 C C . SER A 1 83 ? 9.579 -8.399 -21.963 1.00 80.50 83 SER A C 1
ATOM 661 O O . SER A 1 83 ? 9.505 -9.326 -22.771 1.00 80.50 83 SER A O 1
ATOM 663 N N . ASP A 1 84 ? 9.261 -7.143 -22.273 1.00 79.19 84 ASP A N 1
ATOM 664 C CA . ASP A 1 84 ? 8.830 -6.740 -23.609 1.00 79.19 84 ASP A CA 1
ATOM 665 C C . ASP A 1 84 ? 10.049 -6.570 -24.536 1.00 79.19 84 ASP A C 1
ATOM 667 O O . ASP A 1 84 ? 10.917 -5.737 -24.256 1.00 79.19 84 ASP A O 1
ATOM 671 N N . PRO A 1 85 ? 10.165 -7.355 -25.624 1.00 72.38 85 PRO A N 1
ATOM 672 C CA . PRO A 1 85 ? 11.240 -7.183 -26.596 1.00 72.38 85 PRO A CA 1
ATOM 673 C C . PRO A 1 85 ? 11.228 -5.788 -27.232 1.00 72.38 85 PRO A C 1
ATOM 675 O O . PRO A 1 85 ? 12.303 -5.275 -27.546 1.00 72.38 85 PRO A O 1
ATOM 678 N N . ASP A 1 86 ? 10.070 -5.132 -27.334 1.00 73.94 86 ASP A N 1
ATOM 679 C CA . ASP A 1 86 ? 9.967 -3.771 -27.867 1.00 73.94 86 ASP A CA 1
ATOM 680 C C . ASP A 1 86 ? 10.647 -2.758 -26.929 1.00 73.94 86 ASP A C 1
ATOM 682 O O . ASP A 1 86 ? 11.213 -1.756 -27.379 1.00 73.94 86 ASP A O 1
ATOM 686 N N . ASN A 1 87 ? 10.713 -3.054 -25.623 1.00 75.12 87 ASN A N 1
ATOM 687 C CA . ASN A 1 87 ? 11.501 -2.246 -24.695 1.00 75.12 87 ASN A CA 1
ATOM 688 C C . ASN A 1 87 ? 12.999 -2.390 -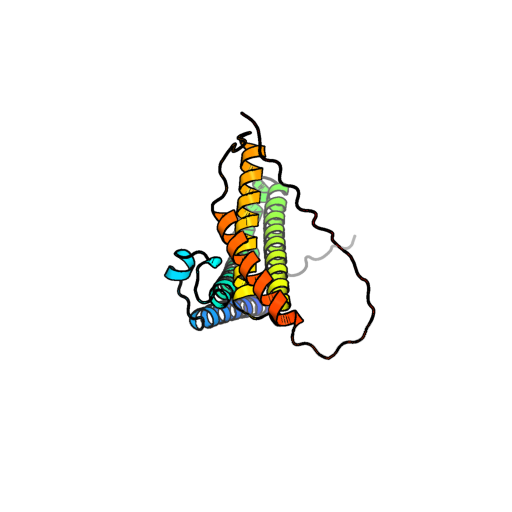24.943 1.00 75.12 87 ASN A C 1
ATOM 690 O O . ASN A 1 87 ? 13.713 -1.423 -24.724 1.00 75.12 87 ASN A O 1
ATOM 694 N N . SER A 1 88 ? 13.496 -3.515 -25.464 1.00 74.62 88 SER A N 1
ATOM 695 C CA . SER A 1 88 ? 14.920 -3.631 -25.814 1.00 74.62 88 SER A CA 1
ATOM 696 C C . SER A 1 88 ? 15.304 -2.717 -26.988 1.00 74.62 88 SER A C 1
ATOM 698 O O . SER A 1 88 ? 16.396 -2.143 -27.009 1.00 74.62 88 SER A O 1
ATOM 700 N N . GLU A 1 89 ? 14.383 -2.502 -27.934 1.00 79.00 89 GLU A N 1
ATOM 701 C CA . GLU A 1 89 ? 14.564 -1.543 -29.026 1.00 79.00 89 GLU A CA 1
ATOM 702 C C . GLU A 1 89 ? 14.466 -0.100 -28.522 1.00 79.00 89 GLU A C 1
ATOM 704 O O . GLU A 1 89 ? 15.292 0.740 -28.889 1.00 79.00 89 GLU A O 1
ATOM 709 N N . LEU A 1 90 ? 13.509 0.180 -27.630 1.00 77.94 90 LEU A N 1
ATOM 710 C CA . LEU A 1 90 ? 13.392 1.470 -26.952 1.00 77.94 90 LEU A CA 1
ATOM 711 C C . LEU A 1 90 ? 14.638 1.777 -26.111 1.00 77.94 90 LEU A C 1
ATOM 713 O O . LEU A 1 90 ? 15.144 2.895 -26.146 1.00 77.94 90 LEU A O 1
ATOM 717 N N . GLU A 1 91 ? 15.175 0.793 -25.395 1.00 76.25 91 GLU A N 1
ATOM 718 C CA . GLU A 1 91 ? 16.410 0.899 -24.619 1.00 76.25 91 GLU A CA 1
ATOM 719 C C . GLU A 1 91 ? 17.602 1.212 -25.524 1.00 76.25 91 GLU A C 1
ATOM 721 O O . GLU A 1 91 ? 18.361 2.142 -25.240 1.00 76.25 91 GLU A O 1
ATOM 726 N N . ALA A 1 92 ? 17.742 0.500 -26.646 1.00 81.56 92 ALA A N 1
ATOM 727 C CA . ALA A 1 92 ? 18.790 0.762 -27.627 1.00 81.56 92 ALA A CA 1
ATOM 728 C C . ALA A 1 92 ? 18.654 2.163 -28.253 1.00 81.56 92 ALA A C 1
ATOM 730 O O . ALA A 1 92 ? 19.659 2.854 -28.456 1.00 81.56 92 ALA A O 1
ATOM 731 N N . ALA A 1 93 ? 17.424 2.612 -28.524 1.00 81.75 93 ALA A N 1
ATOM 732 C CA . ALA A 1 93 ? 17.133 3.949 -29.033 1.00 81.75 93 ALA A CA 1
ATOM 733 C C . ALA A 1 93 ? 17.471 5.040 -28.003 1.00 81.75 93 ALA A C 1
ATOM 735 O O . ALA A 1 93 ? 18.228 5.960 -28.317 1.00 81.75 93 ALA A O 1
ATOM 736 N N . LEU A 1 94 ? 17.012 4.894 -26.755 1.00 78.50 94 LEU A N 1
ATOM 737 C CA . LEU A 1 94 ? 17.309 5.804 -25.644 1.00 78.50 94 LEU A CA 1
ATOM 738 C C . LEU A 1 94 ? 18.810 5.871 -25.356 1.00 78.50 94 LEU A C 1
ATOM 740 O O . LEU A 1 94 ? 19.350 6.950 -25.114 1.00 78.50 94 LEU A O 1
ATOM 744 N N . GLN A 1 95 ? 19.509 4.737 -25.417 1.00 81.25 95 GLN A N 1
ATOM 745 C CA . GLN A 1 95 ? 20.954 4.686 -25.221 1.00 81.25 95 GLN A CA 1
ATOM 746 C C . GLN A 1 95 ? 21.711 5.382 -26.357 1.00 81.25 95 GLN A C 1
ATOM 748 O O . GLN A 1 95 ? 22.738 6.017 -26.108 1.00 81.25 95 GLN A O 1
ATOM 753 N N . LYS A 1 96 ? 21.212 5.294 -27.594 1.00 84.06 96 LYS A N 1
ATOM 754 C CA . LYS A 1 96 ? 21.797 5.968 -28.758 1.00 84.06 96 LYS A CA 1
ATOM 755 C C . LYS A 1 96 ? 21.544 7.478 -28.750 1.00 84.06 96 LYS A C 1
ATOM 757 O O . LYS A 1 96 ? 22.433 8.230 -29.140 1.00 84.06 96 LYS A O 1
ATOM 762 N N . GLU A 1 97 ? 20.361 7.915 -28.322 1.00 85.38 97 GLU A N 1
ATOM 763 C CA . GLU A 1 97 ? 19.943 9.324 -28.353 1.00 85.38 97 GLU A CA 1
ATOM 764 C C . GLU A 1 97 ? 20.377 10.110 -27.107 1.00 85.38 97 GLU A C 1
ATOM 766 O O . GLU A 1 97 ? 20.862 11.237 -27.212 1.00 85.38 97 GLU A O 1
ATOM 771 N N . HIS A 1 98 ? 20.247 9.514 -25.921 1.00 84.38 98 HIS A N 1
ATOM 772 C CA . HIS A 1 98 ? 20.471 10.178 -24.630 1.00 84.38 98 HIS A CA 1
ATOM 773 C C . HIS A 1 98 ? 21.645 9.588 -23.834 1.00 84.38 98 HIS A C 1
ATOM 775 O O . HIS A 1 98 ? 21.951 10.042 -22.727 1.00 84.38 98 HIS A O 1
ATOM 781 N N . GLY A 1 99 ? 22.336 8.593 -24.395 1.00 84.69 99 GLY A N 1
ATOM 782 C CA . GLY A 1 99 ? 23.483 7.943 -23.773 1.00 84.69 99 GLY A CA 1
ATOM 783 C C . GLY A 1 99 ? 23.108 6.916 -22.693 1.00 84.69 99 GLY A C 1
ATOM 784 O O . GLY A 1 99 ? 21.949 6.772 -22.303 1.00 84.69 99 GLY A O 1
ATOM 785 N N . PRO A 1 100 ? 24.107 6.205 -22.138 1.00 85.62 100 PRO A N 1
ATOM 786 C CA . PRO A 1 100 ? 23.895 5.143 -21.146 1.00 85.62 100 PRO A CA 1
ATOM 787 C C . PRO A 1 100 ? 23.343 5.647 -19.803 1.00 85.62 100 PRO A C 1
ATOM 789 O O . PRO A 1 100 ? 22.880 4.857 -18.982 1.00 85.62 100 PRO A O 1
ATOM 792 N N . HIS A 1 101 ? 23.400 6.959 -19.553 1.00 86.44 101 HIS A N 1
ATOM 793 C CA . HIS A 1 101 ? 22.931 7.552 -18.307 1.00 86.44 101 HIS A CA 1
ATOM 794 C C . HIS A 1 101 ? 21.410 7.451 -18.153 1.00 86.44 101 HIS A C 1
ATOM 796 O O . HIS A 1 101 ? 20.952 7.089 -17.073 1.00 86.44 101 HIS A O 1
ATOM 802 N N . MET A 1 102 ? 20.648 7.733 -19.216 1.00 85.69 102 MET A N 1
ATOM 803 C CA . MET A 1 102 ? 19.183 7.735 -19.158 1.00 85.69 102 MET A CA 1
ATOM 804 C C . MET A 1 102 ? 18.644 6.347 -18.806 1.00 85.69 102 MET A C 1
ATOM 806 O O . MET A 1 102 ? 17.854 6.202 -17.881 1.00 85.69 102 MET A O 1
ATOM 810 N N . PHE A 1 103 ? 19.174 5.316 -19.466 1.00 82.06 103 PHE A N 1
ATOM 811 C CA . PHE A 1 103 ? 18.807 3.928 -19.201 1.00 82.06 103 PHE A CA 1
ATOM 812 C C . PHE A 1 103 ? 19.057 3.516 -17.742 1.00 82.06 103 PHE A C 1
ATOM 814 O O . PHE A 1 103 ? 18.192 2.930 -17.089 1.00 82.06 103 PHE A O 1
ATOM 821 N N . ARG A 1 104 ? 20.230 3.871 -17.201 1.00 88.56 104 ARG A N 1
ATOM 822 C CA . ARG A 1 104 ? 20.561 3.620 -15.794 1.00 88.56 104 ARG A CA 1
ATOM 823 C C . ARG A 1 104 ? 19.547 4.285 -14.857 1.00 88.56 104 ARG A C 1
ATOM 825 O O . ARG A 1 104 ? 19.069 3.620 -13.946 1.00 88.56 104 ARG A O 1
ATOM 832 N N . VAL A 1 105 ? 19.201 5.553 -15.098 1.00 91.31 105 VAL A N 1
ATOM 833 C CA . VAL A 1 105 ? 18.231 6.302 -14.277 1.00 91.31 105 VAL A CA 1
ATOM 834 C C . VAL A 1 105 ? 16.846 5.654 -14.318 1.00 91.31 105 VAL A C 1
ATOM 836 O O . VAL A 1 105 ? 16.228 5.485 -13.272 1.00 91.31 105 VAL A O 1
ATOM 839 N N . THR A 1 106 ? 16.369 5.227 -15.491 1.00 88.44 106 THR A N 1
ATOM 840 C CA . THR A 1 106 ? 15.076 4.533 -15.614 1.00 88.44 106 THR A CA 1
ATOM 841 C C . THR A 1 106 ? 15.050 3.236 -14.807 1.00 88.44 106 THR A C 1
ATOM 843 O O . THR A 1 106 ? 14.091 2.970 -14.082 1.00 88.44 106 THR A O 1
ATOM 846 N N . ARG A 1 107 ? 16.120 2.439 -14.886 1.00 87.88 107 ARG A N 1
ATOM 847 C CA . ARG A 1 107 ? 16.224 1.182 -14.139 1.00 87.88 107 ARG A CA 1
ATOM 848 C C . ARG A 1 107 ? 16.341 1.405 -12.630 1.00 87.88 107 ARG A C 1
ATOM 850 O O . ARG A 1 107 ? 15.748 0.649 -11.867 1.00 87.88 107 ARG A O 1
ATOM 857 N N . GLU A 1 108 ? 17.092 2.416 -12.204 1.00 93.62 108 GLU A N 1
ATOM 858 C CA . GLU A 1 108 ? 17.176 2.815 -10.794 1.00 93.62 108 GLU A CA 1
ATOM 859 C C . GLU A 1 108 ? 15.801 3.238 -10.264 1.00 93.62 108 GLU A C 1
ATOM 861 O O . GLU A 1 108 ? 15.384 2.733 -9.228 1.00 93.62 108 GLU A O 1
ATOM 866 N N . GLY A 1 109 ? 15.038 4.029 -11.026 1.00 94.31 109 GLY A N 1
ATOM 867 C CA . GLY A 1 109 ? 13.675 4.413 -10.646 1.00 94.31 109 GLY A CA 1
ATOM 868 C C . GLY A 1 109 ? 12.730 3.219 -10.459 1.00 94.31 109 GLY A C 1
ATOM 869 O O . GLY A 1 109 ? 11.936 3.200 -9.521 1.00 94.31 109 GLY A O 1
ATOM 870 N N . LEU A 1 110 ? 12.848 2.184 -11.300 1.00 93.94 110 LEU A N 1
ATOM 871 C CA . LEU A 1 110 ? 12.097 0.936 -11.131 1.00 93.94 110 LEU A CA 1
ATOM 872 C C . LEU A 1 110 ? 12.482 0.197 -9.838 1.00 93.94 110 LEU A C 1
ATOM 874 O O . LEU A 1 110 ? 11.613 -0.308 -9.129 1.00 93.94 110 LEU A O 1
ATOM 878 N N . MET A 1 111 ? 13.778 0.124 -9.530 1.00 94.94 111 MET A N 1
ATOM 879 C CA . MET A 1 111 ? 14.270 -0.512 -8.301 1.00 94.94 111 MET A CA 1
ATOM 880 C C . MET A 1 111 ? 13.815 0.248 -7.053 1.00 94.94 111 MET A C 1
ATOM 882 O O . MET A 1 111 ? 13.427 -0.368 -6.062 1.00 94.94 111 MET A O 1
ATOM 886 N N . ASP A 1 112 ? 13.820 1.578 -7.105 1.00 97.19 112 ASP A N 1
ATOM 887 C CA . ASP A 1 112 ? 13.344 2.422 -6.011 1.00 97.19 112 ASP A CA 1
ATOM 888 C C . ASP A 1 112 ? 11.856 2.196 -5.736 1.00 97.19 112 ASP A C 1
ATOM 890 O O . ASP A 1 112 ? 11.451 2.071 -4.578 1.00 97.19 112 ASP A O 1
ATOM 894 N N . GLU A 1 113 ? 11.047 2.058 -6.787 1.00 96.25 113 GLU A N 1
ATOM 895 C CA . GLU A 1 113 ? 9.634 1.718 -6.652 1.00 96.25 113 GLU A CA 1
ATOM 896 C C . GLU A 1 113 ? 9.438 0.346 -5.988 1.00 96.25 113 GLU A C 1
ATOM 898 O O . GLU A 1 113 ? 8.666 0.223 -5.036 1.00 96.25 113 GLU A O 1
ATOM 903 N N . GLN A 1 114 ? 10.188 -0.673 -6.424 1.00 95.62 114 GLN A N 1
ATOM 904 C CA . GLN A 1 114 ? 10.151 -2.010 -5.818 1.00 95.62 114 GLN A CA 1
ATOM 905 C C . GLN A 1 114 ? 10.517 -1.972 -4.331 1.00 95.62 114 GLN A C 1
ATOM 907 O O . GLN A 1 114 ? 9.855 -2.607 -3.504 1.00 95.62 114 GLN A O 1
ATOM 912 N N . HIS A 1 115 ? 11.551 -1.211 -3.968 1.00 96.81 115 HIS A N 1
ATOM 913 C CA . HIS A 1 115 ? 11.951 -1.035 -2.576 1.00 96.81 115 HIS A CA 1
ATOM 914 C C . HIS A 1 115 ? 10.881 -0.318 -1.752 1.00 96.81 115 HIS A C 1
ATOM 916 O O . HIS A 1 115 ? 10.621 -0.726 -0.618 1.00 96.81 115 HIS A O 1
ATOM 922 N N . LEU A 1 116 ? 10.249 0.721 -2.305 1.00 96.62 116 LEU A N 1
ATOM 923 C CA . LEU A 1 116 ? 9.176 1.447 -1.632 1.00 96.62 116 LEU A CA 1
ATOM 924 C C . LEU A 1 116 ? 7.975 0.533 -1.372 1.00 96.62 116 LEU A C 1
ATOM 926 O O . LEU A 1 116 ? 7.483 0.476 -0.245 1.00 96.62 116 LEU A O 1
ATOM 930 N N . SER A 1 117 ? 7.546 -0.236 -2.375 1.00 96.25 117 SER A N 1
ATOM 931 C CA . SER A 1 117 ? 6.453 -1.193 -2.202 1.00 96.25 117 SER A CA 1
ATOM 932 C C . SER A 1 117 ? 6.796 -2.302 -1.206 1.00 96.25 117 SER A C 1
ATOM 934 O O . SER A 1 117 ? 5.947 -2.688 -0.407 1.00 96.25 117 SER A O 1
ATOM 936 N N . SER A 1 118 ? 8.039 -2.795 -1.216 1.00 96.25 118 SER A N 1
ATOM 937 C CA . SER A 1 118 ? 8.511 -3.805 -0.261 1.00 96.25 118 SER A CA 1
ATOM 938 C C . SER A 1 118 ? 8.456 -3.293 1.181 1.00 96.25 118 SER A C 1
ATOM 940 O O . SER A 1 118 ? 7.903 -3.965 2.049 1.00 96.25 118 SER A O 1
ATOM 942 N N . ARG A 1 119 ? 8.947 -2.071 1.434 1.00 98.00 119 ARG A N 1
ATOM 943 C CA . ARG A 1 119 ? 8.864 -1.433 2.759 1.00 98.00 119 ARG A CA 1
ATOM 944 C C . ARG A 1 119 ? 7.422 -1.298 3.223 1.00 98.00 119 ARG A C 1
ATOM 946 O O . ARG A 1 119 ? 7.105 -1.747 4.318 1.00 98.00 119 ARG A O 1
ATOM 953 N N . LYS A 1 120 ? 6.553 -0.785 2.350 1.00 97.19 120 LYS A N 1
ATOM 954 C CA . LYS A 1 120 ? 5.132 -0.616 2.655 1.00 97.19 120 LYS A CA 1
ATOM 955 C C . LYS A 1 120 ? 4.461 -1.941 3.025 1.00 97.19 120 LYS A C 1
ATOM 957 O O . LYS A 1 120 ? 3.723 -2.004 3.998 1.00 97.19 120 LYS A O 1
ATOM 962 N N . LEU A 1 121 ? 4.742 -3.027 2.302 1.00 96.94 121 LEU A N 1
ATOM 963 C CA . LEU A 1 121 ? 4.209 -4.344 2.663 1.00 96.94 121 LEU A CA 1
ATOM 964 C C . LEU A 1 121 ? 4.738 -4.867 3.999 1.00 96.94 121 LEU A C 1
ATOM 966 O O . LEU A 1 121 ? 3.993 -5.511 4.734 1.00 96.94 121 LEU A O 1
ATOM 970 N N . VAL A 1 122 ? 6.016 -4.633 4.301 1.00 97.75 122 VAL A N 1
ATOM 971 C CA . VAL A 1 122 ? 6.605 -5.034 5.583 1.00 97.75 122 VAL A CA 1
ATOM 972 C C . VAL A 1 122 ? 5.970 -4.255 6.732 1.00 97.75 122 VAL A C 1
ATOM 974 O O . VAL A 1 122 ? 5.661 -4.857 7.754 1.00 97.75 122 VAL A O 1
ATOM 977 N N . GLU A 1 123 ? 5.725 -2.957 6.562 1.00 96.81 123 GLU A N 1
ATOM 978 C CA . GLU A 1 123 ? 5.007 -2.126 7.537 1.00 96.81 123 GLU A CA 1
ATOM 979 C C . GLU A 1 123 ? 3.593 -2.667 7.786 1.00 96.81 123 GLU A C 1
ATOM 981 O O . GLU A 1 123 ? 3.257 -2.983 8.926 1.00 96.81 123 GLU A O 1
ATOM 986 N N . LEU A 1 124 ? 2.818 -2.926 6.725 1.00 97.06 124 LEU A N 1
ATOM 987 C CA . LEU A 1 124 ? 1.478 -3.516 6.850 1.00 97.06 124 LEU A CA 1
ATOM 988 C C . LEU A 1 124 ? 1.505 -4.903 7.513 1.00 97.06 124 LEU A C 1
ATOM 990 O O . LEU A 1 124 ? 0.620 -5.240 8.296 1.00 97.06 124 LEU A O 1
ATOM 994 N N . LEU A 1 125 ? 2.514 -5.728 7.220 1.00 96.62 125 LEU A N 1
ATOM 995 C CA . LEU A 1 125 ? 2.680 -7.026 7.875 1.00 96.62 125 LEU A CA 1
ATOM 996 C C . LEU A 1 125 ? 2.980 -6.866 9.371 1.00 96.62 125 LEU A C 1
ATOM 998 O O . LEU A 1 125 ? 2.417 -7.598 10.184 1.00 96.62 125 LEU A O 1
ATOM 1002 N N . CYS A 1 126 ? 3.850 -5.924 9.736 1.00 96.44 126 CYS A N 1
ATOM 1003 C CA . CYS A 1 126 ? 4.144 -5.606 11.130 1.00 96.44 126 CYS A CA 1
ATOM 1004 C C . CYS A 1 126 ? 2.881 -5.160 11.870 1.00 96.44 126 CYS A C 1
ATOM 1006 O O . CYS A 1 126 ? 2.607 -5.680 12.950 1.00 96.44 126 CYS A O 1
ATOM 1008 N N . ASP A 1 127 ? 2.079 -4.277 11.277 1.00 95.06 127 ASP A N 1
ATOM 1009 C CA . ASP A 1 127 ? 0.814 -3.838 11.865 1.00 95.06 127 ASP A CA 1
ATOM 1010 C C . ASP A 1 127 ? -0.146 -5.014 12.083 1.00 95.06 127 ASP A C 1
ATOM 1012 O O . ASP A 1 127 ? -0.688 -5.186 13.176 1.00 95.06 127 ASP A O 1
ATOM 1016 N N . LEU A 1 128 ? -0.319 -5.880 11.076 1.00 95.44 128 LEU A N 1
ATOM 1017 C CA . LEU A 1 128 ? -1.168 -7.071 11.184 1.00 95.44 128 LEU A CA 1
ATOM 1018 C C . LEU A 1 128 ? -0.718 -8.011 12.311 1.00 95.44 128 LEU A C 1
ATOM 1020 O O . LEU A 1 128 ? -1.563 -8.546 13.032 1.00 95.44 128 LEU A O 1
ATOM 1024 N N . LEU A 1 129 ? 0.594 -8.199 12.481 1.00 95.56 129 LEU A N 1
ATOM 1025 C CA . LEU A 1 129 ? 1.155 -8.985 13.582 1.00 95.56 129 LEU A CA 1
ATOM 1026 C C . LEU A 1 129 ? 0.896 -8.318 14.940 1.00 95.56 129 LEU A C 1
ATOM 1028 O O . LEU A 1 129 ? 0.541 -8.993 15.903 1.00 95.56 129 LEU A O 1
ATOM 1032 N N . LEU A 1 130 ? 1.017 -6.993 15.037 1.00 93.12 130 LEU A N 1
ATOM 1033 C CA . LEU A 1 130 ? 0.718 -6.266 16.275 1.00 93.12 130 LEU A CA 1
ATOM 1034 C C . LEU A 1 130 ? -0.768 -6.377 16.652 1.00 93.12 130 LEU A C 1
ATOM 1036 O O . LEU A 1 130 ? -1.102 -6.603 17.825 1.00 93.12 130 LEU A O 1
ATOM 1040 N N . PHE A 1 131 ? -1.656 -6.315 15.659 1.00 95.25 131 PHE A N 1
ATOM 1041 C CA . PHE A 1 131 ? -3.093 -6.505 15.845 1.00 95.25 131 PHE A CA 1
ATOM 1042 C C . PHE A 1 131 ? -3.498 -7.942 16.186 1.00 95.25 131 PHE A C 1
ATOM 1044 O O . PHE A 1 131 ? -4.608 -8.137 16.684 1.00 95.25 131 PHE A O 1
ATOM 1051 N N . GLU A 1 132 ? -2.630 -8.942 16.003 1.00 94.19 132 GLU A N 1
ATOM 1052 C CA . GLU A 1 132 ? -2.895 -10.316 16.455 1.00 94.19 132 GLU A CA 1
ATOM 1053 C C . GLU A 1 132 ? -3.172 -10.349 17.966 1.00 94.19 132 GLU A C 1
ATOM 1055 O O . GLU A 1 132 ? -4.118 -10.991 18.426 1.00 9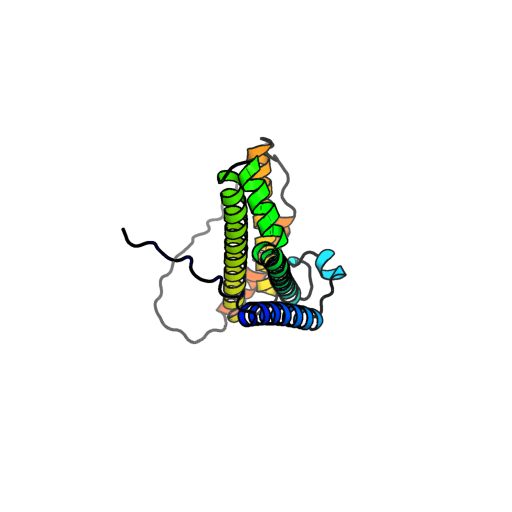4.19 132 GLU A O 1
ATOM 1060 N N . SER A 1 133 ? -2.391 -9.583 18.733 1.00 91.19 133 SER A N 1
ATOM 1061 C CA . SER A 1 133 ? -2.518 -9.486 20.191 1.00 91.19 133 SER A CA 1
ATOM 1062 C C . SER A 1 133 ? -3.635 -8.543 20.659 1.00 91.19 133 SER A C 1
ATOM 1064 O O . SER A 1 133 ? -4.170 -8.716 21.755 1.00 91.19 133 SER A O 1
ATOM 1066 N N . THR A 1 134 ? -4.016 -7.560 19.835 1.00 90.94 134 THR A N 1
ATOM 1067 C CA . THR A 1 134 ? -4.954 -6.474 20.180 1.00 90.94 134 THR A CA 1
ATOM 1068 C C . THR A 1 134 ? -6.132 -6.377 19.203 1.00 90.94 134 THR A C 1
ATOM 1070 O O . THR A 1 134 ? -6.559 -5.295 18.805 1.00 90.94 134 THR A O 1
ATOM 1073 N N . ASN A 1 135 ? -6.713 -7.524 18.836 1.00 92.19 135 ASN A N 1
ATOM 1074 C CA . ASN A 1 135 ? -7.764 -7.636 17.817 1.00 92.19 135 ASN A CA 1
ATOM 1075 C C . ASN A 1 135 ? -9.157 -7.150 18.284 1.00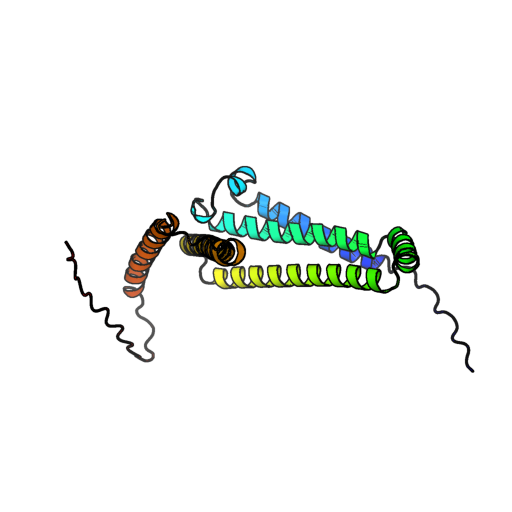 92.19 135 ASN A C 1
ATOM 1077 O O . ASN A 1 135 ? -10.120 -7.916 18.347 1.00 92.19 135 ASN A O 1
ATOM 1081 N N . THR A 1 136 ? -9.268 -5.870 18.636 1.00 94.19 136 THR A N 1
ATOM 1082 C CA . THR A 1 136 ? -10.505 -5.221 19.106 1.00 94.19 136 THR A CA 1
ATOM 1083 C C . THR A 1 136 ? -10.768 -3.950 18.307 1.00 94.19 136 THR A C 1
ATOM 1085 O O . THR A 1 136 ? -9.833 -3.269 17.887 1.00 94.19 136 THR A O 1
ATOM 1088 N N . GLN A 1 137 ? -12.042 -3.626 18.077 1.00 93.25 137 GLN A N 1
ATOM 1089 C CA . GLN A 1 137 ? -12.449 -2.526 17.192 1.00 93.25 137 GLN A CA 1
ATOM 1090 C C . GLN A 1 137 ? -11.902 -1.169 17.652 1.00 93.25 137 GLN A C 1
ATOM 1092 O O . GLN A 1 137 ? -11.544 -0.325 16.835 1.00 93.25 137 GLN A O 1
ATOM 1097 N N . GLU A 1 138 ? -11.795 -0.970 18.962 1.00 91.94 138 GLU A N 1
ATOM 1098 C CA . GLU A 1 138 ? -11.302 0.254 19.585 1.00 91.94 138 GLU A CA 1
ATOM 1099 C C . GLU A 1 138 ? -9.835 0.528 19.237 1.00 91.94 138 GLU A C 1
ATOM 1101 O O . GLU A 1 138 ? -9.467 1.681 19.023 1.00 91.94 138 GLU A O 1
ATOM 1106 N N . HIS A 1 139 ? -9.010 -0.519 19.135 1.00 92.81 139 HIS A N 1
ATOM 1107 C CA . HIS A 1 139 ? -7.600 -0.377 18.774 1.00 92.81 139 HIS A CA 1
ATOM 1108 C C . HIS A 1 139 ? -7.441 -0.010 17.298 1.00 92.81 139 HIS A C 1
ATOM 1110 O O . HIS A 1 139 ? -6.688 0.909 16.994 1.00 92.81 139 HIS A O 1
ATOM 1116 N N . TYR A 1 140 ? -8.202 -0.643 16.396 1.00 94.62 140 TYR A N 1
ATOM 1117 C CA . TYR A 1 140 ? -8.217 -0.248 14.982 1.00 94.62 140 TYR A CA 1
ATOM 1118 C C . TYR A 1 140 ? -8.689 1.199 14.805 1.00 94.62 140 TYR A C 1
ATOM 1120 O O . TYR A 1 140 ? -8.086 1.948 14.044 1.00 94.62 140 TYR A O 1
ATOM 1128 N N . ARG A 1 141 ? -9.727 1.628 15.539 1.00 93.75 141 ARG A N 1
ATOM 1129 C CA . ARG A 1 141 ? -10.183 3.029 15.521 1.00 93.75 141 ARG A CA 1
ATOM 1130 C C . ARG A 1 141 ? -9.097 3.987 15.968 1.00 93.75 141 ARG A C 1
ATOM 1132 O O . ARG A 1 141 ? -8.839 4.960 15.273 1.00 93.75 141 ARG A O 1
ATOM 1139 N N . LEU A 1 142 ? -8.475 3.715 17.114 1.00 92.31 142 LEU A N 1
ATOM 1140 C CA . LEU A 1 142 ? -7.409 4.562 17.635 1.00 92.31 142 LEU A CA 1
ATOM 1141 C C . LEU A 1 142 ? -6.246 4.643 16.645 1.00 92.31 142 LEU A C 1
ATOM 1143 O O . LEU A 1 142 ? -5.789 5.742 16.358 1.00 92.31 142 LEU A O 1
ATOM 1147 N N . PHE A 1 143 ? -5.819 3.507 16.094 1.00 94.44 143 PHE A N 1
ATOM 1148 C CA . PHE A 1 143 ? -4.769 3.452 15.082 1.00 94.44 143 PHE A CA 1
ATOM 1149 C C . PHE A 1 143 ? -5.108 4.321 13.864 1.00 94.44 143 PHE A C 1
ATOM 1151 O O . PHE A 1 143 ? -4.342 5.216 13.526 1.00 94.44 143 PHE A O 1
ATOM 1158 N N . LEU A 1 144 ? -6.292 4.139 13.269 1.00 94.06 144 LEU A N 1
ATOM 1159 C CA . LEU A 1 144 ? -6.734 4.920 12.108 1.00 94.06 144 LEU A CA 1
ATOM 1160 C C . LEU A 1 144 ? -6.839 6.423 12.415 1.00 94.06 144 LEU A C 1
ATOM 1162 O O . LEU A 1 144 ? -6.515 7.253 11.569 1.00 94.06 144 LEU A O 1
ATOM 1166 N N . THR A 1 145 ? -7.270 6.793 13.623 1.00 92.19 145 THR A N 1
ATOM 1167 C CA . THR A 1 145 ? -7.296 8.197 14.056 1.00 92.19 145 THR A CA 1
ATOM 1168 C C . THR A 1 145 ? -5.884 8.762 14.233 1.00 92.19 145 THR A C 1
ATOM 1170 O O . THR A 1 145 ? -5.645 9.912 13.870 1.00 92.19 145 THR A O 1
ATOM 1173 N N . CYS A 1 146 ? -4.946 7.978 14.771 1.00 92.94 146 CYS A N 1
ATOM 1174 C CA . CYS A 1 146 ? -3.544 8.377 14.895 1.00 92.94 146 CYS A CA 1
ATOM 1175 C C . CYS A 1 146 ? -2.892 8.584 13.523 1.00 92.94 146 CYS A C 1
ATOM 1177 O O . CYS A 1 146 ? -2.240 9.604 13.333 1.00 92.94 146 CYS A O 1
ATOM 1179 N N . GLU A 1 147 ? -3.130 7.686 12.566 1.00 92.56 147 GLU A N 1
ATOM 1180 C CA . GLU A 1 147 ? -2.671 7.828 11.175 1.00 92.56 147 GLU A CA 1
ATOM 1181 C C . GLU A 1 147 ? -3.200 9.122 10.537 1.00 92.56 147 GLU A C 1
ATOM 1183 O O . GLU A 1 147 ? -2.450 9.903 9.949 1.00 92.56 147 GLU A O 1
ATOM 1188 N N . LEU A 1 148 ? -4.497 9.405 10.707 1.00 90.38 148 LEU A N 1
ATOM 1189 C CA . LEU A 1 148 ? -5.107 10.635 10.201 1.00 90.38 148 LEU A CA 1
ATOM 1190 C C . LEU A 1 148 ? -4.508 11.890 10.856 1.00 90.38 148 LEU A C 1
ATOM 1192 O O . LEU A 1 148 ? -4.289 12.902 10.184 1.00 90.38 148 LEU A O 1
ATOM 1196 N N . LEU A 1 149 ? -4.251 11.837 12.165 1.00 90.94 149 LEU A N 1
ATOM 1197 C CA . LEU A 1 149 ? -3.609 12.927 12.890 1.00 90.94 149 LEU A CA 1
ATOM 1198 C C . LEU A 1 149 ? -2.180 13.157 12.397 1.00 90.94 149 LEU A C 1
ATOM 1200 O O . LEU A 1 149 ? -1.807 14.309 12.185 1.00 90.94 149 LEU A O 1
ATOM 1204 N N . ASP A 1 150 ? -1.393 12.097 12.221 1.00 92.06 150 ASP A N 1
ATOM 1205 C CA . ASP A 1 150 ? -0.006 12.201 11.769 1.00 92.06 150 ASP A CA 1
ATOM 1206 C C . ASP A 1 150 ? 0.066 12.808 10.363 1.00 92.06 150 ASP A C 1
ATOM 1208 O O . ASP A 1 150 ? 0.788 13.782 10.143 1.00 92.06 150 ASP A O 1
ATOM 1212 N N . ALA A 1 151 ? -0.802 12.357 9.450 1.00 89.50 151 ALA A N 1
ATOM 1213 C CA . ALA A 1 151 ? -0.942 12.950 8.122 1.00 89.50 151 ALA A CA 1
ATOM 1214 C C . ALA A 1 151 ? -1.298 14.449 8.185 1.00 89.50 151 ALA A C 1
ATOM 1216 O O . ALA A 1 151 ? -0.732 15.264 7.451 1.00 89.50 151 ALA A O 1
ATOM 1217 N N . TYR A 1 152 ? -2.206 14.840 9.084 1.00 88.75 152 TYR A N 1
ATOM 1218 C CA . TYR A 1 152 ? -2.577 16.244 9.275 1.00 88.75 152 TYR A CA 1
ATOM 1219 C C . TYR A 1 152 ? -1.423 17.087 9.842 1.00 88.75 152 TYR A C 1
ATOM 1221 O O . TYR A 1 152 ? -1.191 18.207 9.379 1.00 88.75 152 TYR A O 1
ATOM 1229 N N . LEU A 1 153 ? -0.688 16.568 10.829 1.00 89.31 153 LEU A N 1
ATOM 1230 C CA . LEU A 1 153 ? 0.474 17.244 11.411 1.00 89.31 153 LEU A CA 1
ATOM 1231 C C . LEU A 1 153 ? 1.606 17.392 10.389 1.00 89.31 153 LEU A C 1
ATOM 1233 O O . LEU A 1 153 ? 2.219 18.460 10.316 1.00 89.31 153 LEU A O 1
ATOM 1237 N N . GLY A 1 154 ? 1.840 16.362 9.572 1.00 89.75 154 GLY A N 1
ATOM 1238 C CA . GLY A 1 154 ? 2.762 16.406 8.439 1.00 89.75 154 GLY A CA 1
ATOM 1239 C C . GLY A 1 154 ? 2.381 17.505 7.450 1.00 89.75 154 GLY A C 1
ATOM 1240 O O . GLY A 1 154 ? 3.190 18.385 7.164 1.00 89.75 154 GLY A O 1
ATOM 1241 N N . LEU A 1 155 ? 1.113 17.551 7.035 1.00 88.25 155 LEU A N 1
ATOM 1242 C CA . LEU A 1 155 ? 0.615 18.594 6.141 1.00 88.25 155 LEU A CA 1
ATOM 1243 C C . LEU A 1 155 ? 0.778 19.997 6.745 1.00 88.25 155 LEU A C 1
ATOM 1245 O O . LEU A 1 155 ? 1.205 20.926 6.063 1.00 88.25 155 LEU A O 1
ATOM 1249 N N . GLN A 1 156 ? 0.458 20.173 8.029 1.00 86.69 156 GLN A N 1
ATOM 1250 C CA . GLN A 1 156 ? 0.632 21.458 8.706 1.00 86.69 156 GLN A CA 1
ATOM 1251 C C . GLN A 1 156 ? 2.100 21.897 8.713 1.00 86.69 156 GLN A C 1
ATOM 1253 O O . GLN A 1 156 ? 2.384 23.080 8.508 1.00 86.69 156 GLN A O 1
ATOM 1258 N N . ARG A 1 157 ? 3.025 20.960 8.937 1.00 88.44 157 ARG A N 1
ATOM 1259 C CA . ARG A 1 157 ? 4.461 21.222 8.861 1.00 88.44 157 ARG A CA 1
ATOM 1260 C C . ARG A 1 157 ? 4.868 21.653 7.454 1.00 88.44 157 ARG A C 1
ATOM 1262 O O . ARG A 1 157 ? 5.512 22.690 7.325 1.00 88.44 157 ARG A O 1
ATOM 1269 N N . ASP A 1 158 ? 4.416 20.947 6.422 1.00 87.88 158 ASP A N 1
ATOM 1270 C CA . ASP A 1 158 ? 4.692 21.305 5.028 1.00 87.88 158 ASP A CA 1
ATOM 1271 C C . ASP A 1 158 ? 4.165 22.706 4.689 1.00 87.88 158 ASP A C 1
ATOM 1273 O O . ASP A 1 158 ? 4.842 23.492 4.028 1.00 87.88 158 ASP A O 1
ATOM 1277 N N . PHE A 1 159 ? 2.988 23.087 5.197 1.00 84.62 159 PHE A N 1
ATOM 1278 C CA . PHE A 1 159 ? 2.463 24.441 4.999 1.00 84.62 159 PHE A CA 1
ATOM 1279 C C . PHE A 1 159 ? 3.363 25.527 5.591 1.00 84.62 159 PHE A C 1
ATOM 1281 O O . PHE A 1 159 ? 3.546 26.592 4.991 1.00 84.62 159 PHE A O 1
ATOM 1288 N N . VAL A 1 160 ? 3.922 25.266 6.770 1.00 86.19 160 VAL A N 1
ATOM 1289 C CA . VAL A 1 160 ? 4.862 26.182 7.413 1.00 86.19 160 VAL A CA 1
ATOM 1290 C C . VAL A 1 160 ? 6.174 26.231 6.634 1.00 86.19 160 VAL A C 1
ATOM 1292 O O . VAL A 1 160 ? 6.667 27.327 6.376 1.00 86.19 160 VAL A O 1
ATOM 1295 N N . ASP A 1 161 ? 6.703 25.082 6.220 1.00 86.94 161 ASP A N 1
ATOM 1296 C CA . ASP A 1 161 ? 8.011 24.981 5.570 1.00 86.94 161 ASP A CA 1
ATOM 1297 C C . ASP A 1 161 ? 7.991 25.550 4.135 1.00 86.94 161 ASP A C 1
ATOM 1299 O O . ASP A 1 161 ? 8.885 26.310 3.761 1.00 86.94 161 ASP A O 1
ATOM 1303 N N . PHE A 1 162 ? 6.951 25.262 3.342 1.00 88.31 162 PHE A N 1
ATOM 1304 C CA . PHE A 1 162 ? 6.857 25.698 1.941 1.00 88.31 162 PHE A CA 1
ATOM 1305 C C . PHE A 1 162 ? 6.221 27.076 1.759 1.00 88.31 162 PHE A C 1
ATOM 1307 O O . PHE A 1 162 ? 6.683 27.861 0.930 1.00 88.31 162 PHE A O 1
ATOM 1314 N N . PHE A 1 163 ? 5.163 27.388 2.511 1.00 83.94 163 PHE A N 1
ATOM 1315 C CA . PHE A 1 163 ? 4.407 28.631 2.318 1.00 83.94 163 PHE A CA 1
ATOM 1316 C C . PHE A 1 163 ? 4.699 29.686 3.385 1.00 83.94 163 PHE A C 1
ATOM 1318 O O . PHE A 1 163 ? 4.209 30.809 3.276 1.00 83.94 163 PHE A O 1
ATOM 1325 N N . SER A 1 164 ? 5.481 29.360 4.426 1.00 83.12 164 SER A N 1
ATOM 1326 C CA . SER A 1 164 ? 5.707 30.243 5.584 1.00 83.12 164 SER A CA 1
ATOM 1327 C C . SER A 1 164 ? 4.405 30.714 6.254 1.00 83.12 164 SER A C 1
ATOM 1329 O O . SER A 1 164 ? 4.391 31.685 7.014 1.00 83.12 164 SER A O 1
ATOM 1331 N N . CYS A 1 165 ? 3.293 30.019 6.003 1.00 71.12 165 CYS A N 1
ATOM 1332 C CA . CYS A 1 165 ? 2.000 30.317 6.593 1.00 71.12 165 CYS A CA 1
ATOM 1333 C C . CYS A 1 165 ? 1.914 29.620 7.950 1.00 71.12 165 CYS A C 1
ATOM 1335 O O . CYS A 1 165 ? 1.569 28.444 8.036 1.00 71.12 165 CYS A O 1
ATOM 1337 N N . ARG A 1 166 ? 2.197 30.342 9.040 1.00 64.19 166 ARG A N 1
ATOM 1338 C CA . ARG A 1 166 ? 1.812 29.858 10.370 1.00 64.19 166 ARG A CA 1
ATOM 1339 C C . ARG A 1 166 ? 0.307 30.012 10.506 1.00 64.19 166 ARG A C 1
ATOM 1341 O O . ARG A 1 166 ? -0.196 31.130 10.558 1.00 64.19 166 ARG A O 1
ATOM 1348 N N . THR A 1 167 ? -0.404 28.895 10.578 1.00 59.78 167 THR A N 1
ATOM 1349 C CA . THR A 1 167 ? -1.807 28.854 10.988 1.00 59.78 167 THR A CA 1
ATOM 1350 C C . THR A 1 167 ? -1.906 29.293 12.448 1.00 59.78 167 THR A C 1
ATOM 1352 O O . THR A 1 167 ? -1.928 28.484 13.371 1.00 59.78 167 THR A O 1
ATOM 1355 N N . SER A 1 168 ? -1.926 30.603 12.683 1.00 58.09 168 SER A N 1
ATOM 1356 C CA . SER A 1 168 ? -2.348 31.151 13.962 1.00 58.09 168 SER A CA 1
ATOM 1357 C C . SER A 1 168 ? -3.854 30.904 14.094 1.00 58.09 168 SER A C 1
ATOM 1359 O O . SER A 1 168 ? -4.631 31.378 13.271 1.00 58.09 168 SER A O 1
ATOM 1361 N N . GLU A 1 169 ? -4.249 30.155 15.126 1.00 54.88 169 GLU A N 1
ATOM 1362 C CA . GLU A 1 169 ? -5.615 30.143 15.685 1.00 54.88 169 GLU A CA 1
ATOM 1363 C C . GLU A 1 169 ? -6.701 29.301 14.986 1.00 54.88 169 GLU A C 1
ATOM 1365 O O . GLU A 1 169 ? -7.865 29.694 14.935 1.00 54.88 169 GLU A O 1
ATOM 1370 N N . ARG A 1 170 ? -6.403 28.069 14.556 1.00 53.28 170 ARG A N 1
ATOM 1371 C CA . ARG A 1 170 ? -7.467 27.053 14.414 1.00 53.28 170 ARG A CA 1
ATOM 1372 C C . ARG A 1 170 ? -7.147 25.834 15.260 1.00 53.28 170 ARG A C 1
ATOM 1374 O O . ARG A 1 170 ? -6.216 25.099 14.953 1.00 53.28 170 ARG A O 1
ATOM 1381 N N . ARG A 1 171 ? -7.925 25.625 16.331 1.00 55.81 171 ARG A N 1
ATOM 1382 C CA . ARG A 1 171 ? -7.952 24.329 17.022 1.00 55.81 171 ARG A CA 1
ATOM 1383 C C . ARG A 1 171 ? -8.415 23.293 15.994 1.00 55.81 171 ARG A C 1
ATOM 1385 O O . ARG A 1 171 ? -9.501 23.477 15.440 1.00 55.81 171 ARG A O 1
ATOM 1392 N N . PRO A 1 172 ? -7.613 22.268 15.680 1.00 58.66 172 PRO A N 1
ATOM 1393 C CA . PRO A 1 172 ? -8.063 21.236 14.765 1.00 58.66 172 PRO A CA 1
ATOM 1394 C C . PRO A 1 172 ? -9.211 20.479 15.441 1.00 58.66 172 PRO A C 1
ATOM 1396 O O . PRO A 1 172 ? -9.052 20.004 16.561 1.00 58.66 172 PRO A O 1
ATOM 1399 N N . LEU A 1 173 ? -10.358 20.371 14.765 1.00 56.91 173 LEU A N 1
ATOM 1400 C CA . LEU A 1 173 ? -11.529 19.596 15.217 1.00 56.91 173 LEU A CA 1
ATOM 1401 C C . LEU A 1 173 ? -11.159 18.135 15.571 1.00 56.91 173 LEU A C 1
ATOM 1403 O O . LEU A 1 173 ? -11.786 17.521 16.425 1.00 56.91 173 LEU A O 1
ATOM 1407 N N . LEU A 1 174 ? -10.074 17.623 14.980 1.00 57.84 174 LEU A N 1
ATOM 1408 C CA . LEU A 1 174 ? -9.432 16.338 15.285 1.00 57.84 174 LEU A CA 1
ATOM 1409 C C . LEU A 1 174 ? -8.969 16.192 16.747 1.00 57.84 174 LEU A C 1
ATOM 1411 O O . LEU A 1 174 ? -8.933 15.081 17.271 1.00 57.84 174 LEU A O 1
ATOM 1415 N N . PHE A 1 175 ? -8.627 17.291 17.428 1.00 61.03 175 PHE A N 1
ATOM 1416 C CA . PHE A 1 175 ? -8.186 17.238 18.825 1.00 61.03 175 PHE A CA 1
ATOM 1417 C C . PHE A 1 175 ? -9.331 16.848 19.769 1.00 61.03 175 PHE A C 1
ATOM 1419 O O . PHE A 1 175 ? -9.102 16.135 20.745 1.00 61.03 175 PHE A O 1
ATOM 1426 N N . ASP A 1 176 ? -10.564 17.247 19.444 1.00 62.91 176 ASP A N 1
ATOM 1427 C CA . ASP A 1 176 ? -11.752 16.888 20.224 1.00 62.91 176 ASP A CA 1
ATOM 1428 C C . ASP A 1 176 ? -12.089 15.391 20.056 1.00 62.91 176 ASP A C 1
ATOM 1430 O O . ASP A 1 176 ? -12.444 14.721 21.028 1.00 62.91 176 ASP A O 1
ATOM 1434 N N . GLU A 1 177 ? -11.901 14.818 18.859 1.00 60.12 177 GLU A N 1
ATOM 1435 C CA . GLU A 1 177 ? -12.046 13.370 18.625 1.00 60.12 177 GLU A CA 1
ATOM 1436 C C . GLU A 1 177 ? -11.000 12.554 19.391 1.00 60.12 177 GLU A C 1
ATOM 1438 O O . GLU A 1 177 ? -11.344 11.574 20.055 1.00 60.12 177 GLU A O 1
ATOM 1443 N N . LEU A 1 178 ? -9.737 12.987 19.380 1.00 59.78 178 LEU A N 1
ATOM 1444 C CA . LEU A 1 178 ? -8.670 12.344 20.153 1.00 59.78 178 LEU A CA 1
ATOM 1445 C C . LEU A 1 178 ? -8.930 12.410 21.655 1.00 59.78 178 LEU A C 1
ATOM 1447 O O . LEU A 1 178 ? -8.682 11.435 22.362 1.00 59.78 178 LEU A O 1
ATOM 1451 N N . GLN A 1 179 ? -9.463 13.527 22.151 1.00 61.97 179 GLN A N 1
ATOM 1452 C CA . GLN A 1 179 ? -9.802 13.670 23.562 1.00 61.97 179 GLN A CA 1
ATOM 1453 C C . GLN A 1 179 ? -10.954 12.732 23.956 1.00 61.97 179 GLN A C 1
ATOM 1455 O O . GLN A 1 179 ? -10.894 12.112 25.019 1.00 61.97 179 GLN A O 1
ATOM 1460 N N . ASN A 1 180 ? -11.950 12.548 23.083 1.00 60.62 180 ASN A N 1
ATOM 1461 C CA . ASN A 1 180 ? -13.044 11.594 23.288 1.00 60.62 180 ASN A CA 1
ATOM 1462 C C . ASN A 1 180 ? -12.559 10.135 23.285 1.00 60.62 180 ASN A C 1
ATOM 1464 O O . ASN A 1 180 ? -12.956 9.353 24.152 1.00 60.62 180 ASN A O 1
ATOM 1468 N N . VAL A 1 181 ? -11.661 9.766 22.367 1.00 59.84 181 VAL A N 1
ATOM 1469 C CA . VAL A 1 181 ? -11.077 8.415 22.322 1.00 59.84 181 VAL A CA 1
ATOM 1470 C C . VAL A 1 181 ? -10.162 8.179 23.530 1.00 59.84 181 VAL A C 1
ATOM 1472 O O . VAL A 1 181 ? -10.292 7.163 24.207 1.00 59.84 181 VAL A O 1
ATOM 1475 N N . ALA A 1 182 ? -9.302 9.136 23.887 1.00 58.69 182 ALA A N 1
ATOM 1476 C CA . ALA A 1 182 ? -8.431 9.042 25.061 1.00 58.69 182 ALA A CA 1
ATOM 1477 C C . ALA A 1 182 ? -9.222 8.898 26.376 1.00 58.69 182 ALA A C 1
ATOM 1479 O O . ALA A 1 182 ? -8.816 8.146 27.266 1.00 58.69 182 ALA A O 1
ATOM 1480 N N . TRP A 1 183 ? -10.381 9.555 26.494 1.00 58.41 183 TRP A N 1
ATOM 1481 C CA . TRP A 1 183 ? -11.295 9.365 27.623 1.00 58.41 183 TRP A CA 1
ATOM 1482 C C . TRP A 1 183 ? -11.867 7.943 27.696 1.00 58.41 183 TRP A C 1
ATOM 1484 O O . TRP A 1 183 ? -11.922 7.369 28.786 1.00 58.41 183 TRP A O 1
ATOM 1494 N N . LEU A 1 184 ? -12.242 7.347 26.560 1.00 55.94 184 LEU A N 1
ATOM 1495 C CA . LEU A 1 184 ? -12.713 5.958 26.506 1.00 55.94 184 LEU A CA 1
ATOM 1496 C C . LEU A 1 184 ? -11.617 4.970 26.931 1.00 55.94 184 LEU A C 1
ATOM 1498 O O . LEU A 1 184 ? -11.899 4.042 27.687 1.00 55.94 184 LEU A O 1
ATOM 1502 N N . PHE A 1 185 ? -10.364 5.212 26.532 1.00 52.91 185 PHE A N 1
ATOM 1503 C CA . PHE A 1 185 ? -9.219 4.397 26.950 1.00 52.91 185 PHE A CA 1
ATOM 1504 C C . PHE A 1 185 ? -8.856 4.583 28.432 1.00 52.91 185 PHE A C 1
ATOM 1506 O O . PHE A 1 185 ? -8.545 3.609 29.115 1.00 52.91 185 PHE A O 1
ATOM 1513 N N . SER A 1 186 ? -8.947 5.799 28.976 1.00 54.19 186 SER A N 1
ATOM 1514 C CA . SER A 1 186 ? -8.784 6.052 30.418 1.00 54.19 186 SER A CA 1
ATOM 1515 C C . SER A 1 186 ? -9.789 5.237 31.248 1.00 54.19 186 SER A C 1
ATOM 1517 O O . SER A 1 186 ? -9.419 4.587 32.230 1.00 54.19 186 SER A O 1
ATOM 1519 N N . LEU A 1 187 ? -11.048 5.177 30.799 1.00 46.91 187 LEU A N 1
ATOM 1520 C CA . LEU A 1 187 ? -12.110 4.408 31.449 1.00 46.91 187 LEU A CA 1
ATOM 1521 C C . LEU A 1 187 ? -11.911 2.888 31.320 1.00 46.91 187 LEU A C 1
ATOM 1523 O O . LEU A 1 187 ? -12.080 2.173 32.310 1.00 46.91 187 LEU A O 1
ATOM 1527 N N . THR A 1 188 ? -11.503 2.373 30.155 1.00 50.44 188 THR A N 1
ATOM 1528 C CA . THR A 1 188 ? -11.268 0.926 29.985 1.00 50.44 188 THR A CA 1
ATOM 1529 C C . THR A 1 188 ? -10.013 0.444 30.713 1.00 50.44 188 THR A C 1
ATOM 1531 O O . THR A 1 188 ? -10.036 -0.628 31.325 1.00 50.44 188 THR A O 1
ATOM 1534 N N . THR A 1 189 ? -8.948 1.249 30.759 1.00 46.81 189 THR A N 1
ATOM 1535 C CA . THR A 1 189 ? -7.721 0.919 31.508 1.00 46.81 189 THR A CA 1
ATOM 1536 C C . THR A 1 189 ? -7.984 0.885 33.020 1.00 46.81 189 THR A C 1
ATOM 1538 O O . THR A 1 189 ? -7.477 0.005 33.720 1.00 46.81 189 THR A O 1
ATOM 1541 N N . LEU A 1 190 ? -8.868 1.758 33.525 1.00 38.78 190 LEU A N 1
ATOM 1542 C CA . LEU A 1 190 ? -9.367 1.702 34.906 1.00 38.78 190 LEU A CA 1
ATOM 1543 C C . LEU A 1 190 ? -10.178 0.426 35.193 1.00 38.78 190 LEU A C 1
ATOM 1545 O O . LEU A 1 190 ? -10.084 -0.117 36.294 1.00 38.78 190 LEU A O 1
ATOM 1549 N N . THR A 1 191 ? -10.916 -0.109 34.214 1.00 41.47 191 THR A N 1
ATOM 1550 C CA . THR A 1 191 ? -11.653 -1.376 34.390 1.00 41.47 191 THR A CA 1
ATOM 1551 C C . THR A 1 191 ? -10.786 -2.633 34.253 1.00 41.47 191 THR A C 1
ATOM 1553 O O . THR A 1 191 ? -11.041 -3.616 34.950 1.00 41.47 191 THR A O 1
ATOM 1556 N N . CYS A 1 192 ? -9.720 -2.612 33.444 1.00 36.88 192 CYS A N 1
ATOM 1557 C CA . CYS A 1 192 ? -8.785 -3.741 33.335 1.00 36.88 192 CYS A CA 1
ATOM 1558 C C . CYS A 1 192 ? -7.846 -3.864 34.546 1.00 36.88 192 CYS A C 1
ATOM 1560 O O . CYS A 1 192 ? -7.439 -4.974 34.892 1.00 36.88 192 CYS A O 1
ATOM 1562 N N . SER A 1 193 ? -7.567 -2.765 35.256 1.00 39.84 193 SER A N 1
ATOM 1563 C CA . SER A 1 193 ? -6.753 -2.796 36.483 1.00 39.84 193 SER A CA 1
ATOM 1564 C C . SER A 1 193 ? -7.472 -3.447 37.683 1.00 39.84 193 SER A C 1
ATOM 1566 O O . SER A 1 193 ? -6.838 -3.833 38.663 1.00 39.84 193 SER A O 1
ATOM 1568 N N . LEU A 1 194 ? -8.795 -3.647 37.609 1.00 40.88 194 LEU A N 1
ATOM 1569 C CA . LEU A 1 194 ? -9.597 -4.234 38.693 1.00 40.88 194 LEU A CA 1
ATOM 1570 C C . LEU A 1 194 ? -9.870 -5.743 38.546 1.00 40.88 194 LEU A C 1
ATOM 1572 O O . LEU A 1 194 ? -10.591 -6.309 39.371 1.00 40.88 194 LEU A O 1
ATOM 1576 N N . ARG A 1 195 ? -9.305 -6.431 37.540 1.00 40.72 195 ARG A N 1
ATOM 1577 C CA . ARG A 1 195 ? -9.603 -7.861 37.315 1.00 40.72 195 ARG A CA 1
ATOM 1578 C C . ARG A 1 195 ? -8.433 -8.724 36.830 1.00 40.72 195 ARG A C 1
ATOM 1580 O O . ARG A 1 195 ? -8.626 -9.618 36.016 1.00 40.72 195 ARG A O 1
ATOM 1587 N N . MET A 1 196 ? -7.238 -8.521 37.382 1.00 32.09 196 MET A N 1
ATOM 1588 C CA . MET A 1 196 ? -6.097 -9.433 37.204 1.00 32.09 196 MET A CA 1
ATOM 1589 C C . MET A 1 196 ? -5.546 -9.871 38.573 1.00 32.09 196 MET A C 1
ATOM 1591 O O . MET A 1 196 ? -4.761 -9.138 39.171 1.00 32.09 196 MET A O 1
ATOM 1595 N N . PRO A 1 197 ? -5.910 -11.055 39.105 1.00 46.12 197 PRO A N 1
ATOM 1596 C CA . PRO A 1 197 ? -5.308 -11.590 40.316 1.00 46.12 197 PRO A CA 1
ATOM 1597 C C . PRO A 1 197 ? -4.222 -12.614 39.971 1.00 46.12 197 PRO A C 1
ATOM 1599 O O . PRO A 1 197 ? -4.277 -13.722 40.481 1.00 46.12 197 PRO A O 1
ATOM 1602 N N . PHE A 1 198 ? -3.258 -12.320 39.092 1.00 46.69 198 PHE A N 1
ATOM 1603 C CA . PHE A 1 198 ? -2.120 -13.232 38.909 1.00 46.69 198 PHE A CA 1
ATOM 1604 C C . PHE A 1 198 ? -0.969 -12.595 38.123 1.00 46.69 198 PHE A C 1
ATOM 1606 O O . PHE A 1 198 ? -0.841 -12.831 36.935 1.00 46.69 198 PHE A O 1
ATOM 1613 N N . TRP A 1 199 ? -0.127 -11.790 38.773 1.00 39.06 199 TRP A N 1
ATOM 1614 C CA . TRP A 1 199 ? 1.307 -11.704 38.451 1.00 39.06 199 TRP A CA 1
ATOM 1615 C C . TRP A 1 199 ? 2.021 -10.933 39.571 1.00 39.06 199 TRP A C 1
ATOM 1617 O O . TRP A 1 199 ? 1.990 -9.707 39.649 1.00 39.06 199 TRP A O 1
ATOM 1627 N N . ARG A 1 200 ? 2.627 -11.673 40.508 1.00 44.94 200 ARG A N 1
ATOM 1628 C CA . ARG A 1 200 ? 3.636 -11.129 41.426 1.00 44.94 200 ARG A CA 1
ATOM 1629 C C . ARG A 1 200 ? 4.952 -11.068 40.662 1.00 44.94 200 ARG A C 1
ATOM 1631 O O . ARG A 1 200 ? 5.484 -12.114 40.310 1.00 44.94 200 ARG A O 1
ATOM 1638 N N . GLY A 1 201 ? 5.499 -9.873 40.480 1.00 39.44 201 GLY A N 1
ATOM 1639 C CA . GLY A 1 201 ? 6.842 -9.719 39.934 1.00 39.44 201 GLY A CA 1
ATOM 1640 C C . GLY A 1 201 ? 7.267 -8.264 39.805 1.00 39.44 201 GLY A C 1
ATOM 1641 O O . GLY A 1 201 ? 7.107 -7.678 38.750 1.00 39.44 201 GLY A O 1
ATOM 1642 N N . SER A 1 202 ? 7.860 -7.737 40.878 1.00 39.16 202 SER A N 1
ATOM 1643 C CA . SER A 1 202 ? 8.659 -6.504 40.934 1.00 39.16 202 SER A CA 1
ATOM 1644 C C . SER A 1 202 ? 7.921 -5.165 40.779 1.00 39.16 202 SER A C 1
ATOM 1646 O O . SER A 1 202 ? 7.584 -4.708 39.692 1.00 39.16 202 SER A O 1
ATOM 1648 N N . GLN A 1 203 ? 7.723 -4.495 41.916 1.00 38.81 203 GLN A N 1
ATOM 1649 C CA . GLN A 1 203 ? 7.309 -3.097 41.986 1.00 38.81 203 GLN A CA 1
ATOM 1650 C C . GLN A 1 203 ? 8.461 -2.195 41.526 1.00 38.81 203 GLN A C 1
ATOM 1652 O O . GLN A 1 203 ? 9.522 -2.165 42.146 1.00 38.81 203 GLN A O 1
ATOM 1657 N N . THR A 1 204 ? 8.242 -1.406 40.478 1.00 41.22 204 THR A N 1
ATOM 1658 C CA . THR A 1 204 ? 8.974 -0.152 40.266 1.00 41.22 204 THR A CA 1
ATOM 1659 C C . THR A 1 204 ? 7.935 0.949 40.134 1.00 41.22 204 THR A C 1
ATOM 1661 O O . THR A 1 204 ? 7.339 1.163 39.083 1.00 41.22 204 THR A O 1
ATOM 1664 N N . THR A 1 205 ? 7.642 1.585 41.262 1.00 41.25 205 THR A N 1
ATOM 1665 C CA . THR A 1 205 ? 6.667 2.666 41.378 1.00 41.25 205 THR A CA 1
ATOM 1666 C C . THR A 1 205 ? 7.265 3.939 40.776 1.00 41.25 205 THR A C 1
ATOM 1668 O O . THR A 1 205 ? 8.041 4.628 41.434 1.00 41.25 205 THR A O 1
ATOM 1671 N N . LEU A 1 206 ? 6.921 4.267 39.530 1.00 38.38 206 LEU A N 1
ATOM 1672 C CA . LEU A 1 206 ? 7.145 5.601 38.966 1.00 38.38 206 LEU A CA 1
ATOM 1673 C C . LEU A 1 206 ? 5.936 6.481 39.305 1.00 38.38 206 LEU A C 1
ATOM 1675 O O . LEU A 1 206 ? 4.877 6.395 38.690 1.00 38.38 206 LEU A O 1
ATOM 1679 N N . PHE A 1 207 ? 6.102 7.307 40.338 1.00 36.41 207 PHE A N 1
ATOM 1680 C CA . PHE A 1 207 ? 5.178 8.376 40.711 1.00 36.41 207 PHE A CA 1
ATOM 1681 C C . PHE A 1 207 ? 5.269 9.499 39.662 1.00 36.41 207 PHE A C 1
ATOM 1683 O O . PHE A 1 207 ? 6.191 10.311 39.700 1.00 36.41 207 PHE A O 1
ATOM 1690 N N . LEU A 1 208 ? 4.315 9.573 38.731 1.00 41.34 208 LEU A N 1
ATOM 1691 C CA . LEU A 1 208 ? 4.072 10.794 37.960 1.00 41.34 208 LEU A CA 1
ATOM 1692 C C . LEU A 1 208 ? 3.082 11.663 38.740 1.00 41.34 208 LEU A C 1
ATOM 1694 O O . LEU A 1 208 ? 1.870 11.464 38.701 1.00 41.34 208 LEU A O 1
ATOM 1698 N N . GLY A 1 209 ? 3.629 12.616 39.495 1.00 33.47 209 GLY A N 1
ATOM 1699 C CA . GLY A 1 209 ? 2.863 13.676 40.137 1.00 33.47 209 GLY A CA 1
ATOM 1700 C C . GLY A 1 209 ? 2.370 14.682 39.100 1.00 33.47 209 GLY A C 1
ATOM 1701 O O . GLY A 1 209 ? 3.115 15.565 38.688 1.00 33.47 209 GLY A O 1
ATOM 1702 N N . LEU A 1 210 ? 1.104 14.571 38.704 1.00 37.38 210 LEU A N 1
ATOM 1703 C CA . LEU A 1 210 ? 0.371 15.651 38.047 1.00 37.38 210 LEU A CA 1
ATOM 1704 C C . LEU A 1 210 ? -0.111 16.626 39.129 1.00 37.38 210 LEU A C 1
ATOM 1706 O O . LEU A 1 210 ? -1.148 16.410 39.754 1.00 37.38 210 LEU A O 1
ATOM 1710 N N . SER A 1 211 ? 0.653 17.693 39.380 1.00 40.75 211 SER A N 1
ATOM 1711 C CA . SER A 1 211 ? 0.145 18.843 40.130 1.00 40.75 211 SER A CA 1
ATOM 1712 C C . SER A 1 211 ? -0.634 19.751 39.176 1.00 40.75 211 SER A C 1
ATOM 1714 O O . SER A 1 211 ? -0.095 20.373 38.263 1.00 40.75 211 SER A O 1
ATOM 1716 N N . ALA A 1 212 ? -1.948 19.804 39.375 1.00 38.72 212 ALA A N 1
ATOM 1717 C CA . ALA A 1 212 ? -2.799 20.805 38.758 1.00 38.72 212 ALA A CA 1
ATOM 1718 C C . ALA A 1 212 ? -2.495 22.175 39.386 1.00 38.72 212 ALA A C 1
ATOM 1720 O O . ALA A 1 212 ? -2.585 22.338 40.603 1.00 38.72 212 ALA A O 1
ATOM 1721 N N . SER A 1 213 ? -2.167 23.173 38.565 1.00 38.44 213 SER A N 1
ATOM 1722 C CA . SER A 1 213 ? -2.177 24.578 38.975 1.00 38.44 213 SER A CA 1
ATOM 1723 C C . SER A 1 213 ? -3.159 25.345 38.091 1.00 38.44 213 SER A C 1
ATOM 1725 O O . SER A 1 213 ? -2.945 25.413 36.881 1.00 38.44 213 SER A O 1
ATOM 1727 N N . PRO A 1 214 ? -4.237 25.924 38.647 1.00 50.91 214 PRO A N 1
ATOM 1728 C CA . PRO A 1 214 ? -5.070 26.864 37.925 1.00 50.91 214 PRO A CA 1
ATOM 1729 C C . PRO A 1 214 ? -4.580 28.285 38.219 1.00 50.91 214 PRO A C 1
ATOM 1731 O O . PRO A 1 214 ? -4.575 28.726 39.368 1.00 50.91 214 PRO A O 1
ATOM 1734 N N . ARG A 1 215 ? -4.216 29.041 37.181 1.00 42.69 215 ARG A N 1
ATOM 1735 C CA . ARG A 1 215 ? -4.211 30.509 37.246 1.00 42.69 215 ARG A CA 1
ATOM 1736 C C . ARG A 1 215 ? -4.817 31.088 35.976 1.00 42.69 215 ARG A C 1
ATOM 1738 O O . ARG A 1 215 ? -4.131 31.320 34.989 1.00 42.69 215 ARG A O 1
ATOM 1745 N N . TYR A 1 216 ? -6.119 31.338 36.050 1.00 45.91 216 TYR A N 1
ATOM 1746 C CA . TYR A 1 216 ? -6.759 32.419 35.312 1.00 45.91 216 TYR A CA 1
ATOM 1747 C C . TYR A 1 216 ? -6.482 33.725 36.057 1.00 45.91 216 TYR A C 1
ATOM 1749 O O . TYR A 1 216 ? -6.736 33.804 37.257 1.00 45.91 216 TYR A O 1
ATOM 1757 N N . THR A 1 217 ? -5.972 34.735 35.360 1.00 45.69 217 THR A N 1
ATOM 1758 C CA . THR A 1 217 ? -6.482 36.120 35.360 1.00 45.69 217 THR A CA 1
ATOM 1759 C C . THR A 1 217 ? -5.552 36.971 34.503 1.00 45.69 217 THR A C 1
ATOM 1761 O O . THR A 1 217 ? -4.373 37.109 34.814 1.00 45.69 217 THR A O 1
ATOM 1764 N N . ALA A 1 218 ? -6.092 37.574 33.452 1.00 43.00 218 ALA A N 1
ATOM 1765 C CA . ALA A 1 218 ? -5.610 38.854 32.964 1.00 43.00 218 ALA A CA 1
ATOM 1766 C C . ALA A 1 218 ? -6.797 39.598 32.350 1.00 43.00 218 ALA A C 1
ATOM 1768 O O . ALA A 1 218 ? -7.599 39.006 31.625 1.00 43.00 218 ALA A O 1
ATOM 1769 N N . TYR A 1 219 ? -6.902 40.849 32.783 1.00 55.16 219 TYR A N 1
ATOM 1770 C CA . TYR A 1 219 ? -7.781 41.907 32.308 1.00 55.16 219 TYR A CA 1
ATOM 1771 C C . TYR A 1 219 ? -7.489 42.276 30.854 1.00 55.16 219 TYR A C 1
ATOM 1773 O O . TYR A 1 219 ? -6.320 42.102 30.439 1.00 55.16 219 TYR A O 1
#

Sequence (219 aa):
MEIHQPKELQEPDSDNKRGRDLFVGIVIRAAVTLQKALPINEETFLGVSGSGYYDSRAYYLYGVLDEVLKLATAMLRWEGFLSDPDNSELEAALQKEHGPHMFRVTREGLMDEQHLSSRKLVELLCDLLLFESTNTQEHYRLFLTCELLDAYLGLQRDFVDFFSCRTSERRPLLFDELQNVAWLFSLTTLTCSLRMPFWRGSQTTLFLGLSASPRYTAY

Secondary structure (DSSP, 8-state):
----PPPP-PPP-HHHHHHHHHHHHHHHHHHHHHHHHSS--HHHHHHS-GGGSS-HHHHHHHHHHHHHHHHHHHHHHHHHHHH-HHHHHHHHHHHHHH-HHHHHHHHHHHHHHHHHHHHHHHHHHHHHHHHHH--SHHHHHHHHHHHHHHHHHHHHHHHHHHH-----S---THHHHHHHHHHHHHHHHHHHTTS------------------------

pLDDT: mean 77.6, std 20.57, range [32.09, 98.12]

Radius of gyration: 26.86 Å; chains: 1; bounding box: 63×63×71 Å

Foldseek 3Di:
DDDPDDPDPDDPPVVVVVVLVVVLVVLLVVLVVVLVVQPDDPCRLVPDQLLPDPQSVSSLSNVLSVLSNVVSVLSVVVCCCPPPVVNVVVLVVCCVPVNPVVVVVVVVVSVVVVVVSVVVNVVSVVVVVVCVVVVDRLVSSLVSLVVVVVVVVVVQVCCCVPVVDDPPDDDPPSVVVVVVSVVVVVVVVVVVVVDDPDDDDDDDDDDPDDDDDDDDDDD